Protein AF-A2HS55-F1 (afdb_monomer_lite)

Structure (mmCIF, N/CA/C/O backbone):
data_AF-A2HS55-F1
#
_entry.id   AF-A2HS55-F1
#
loop_
_atom_site.group_PDB
_atom_site.id
_atom_site.type_symbol
_atom_site.label_atom_id
_atom_site.label_alt_id
_atom_site.label_comp_id
_atom_site.label_asym_id
_atom_site.label_entity_id
_atom_site.label_seq_id
_atom_site.pdbx_PDB_ins_code
_atom_site.Cartn_x
_atom_site.Cartn_y
_atom_site.Cartn_z
_atom_site.occupancy
_atom_site.B_iso_or_equiv
_atom_site.auth_seq_id
_atom_site.auth_comp_id
_atom_site.auth_asym_id
_atom_site.auth_atom_id
_atom_site.pdbx_PDB_model_num
ATOM 1 N N . MET A 1 1 ? -32.228 0.070 -1.224 1.00 33.06 1 MET A N 1
ATOM 2 C CA . MET A 1 1 ? -31.358 -1.107 -1.421 1.00 33.06 1 MET A CA 1
ATOM 3 C C . MET A 1 1 ? -29.978 -0.589 -1.795 1.00 33.06 1 MET A C 1
ATOM 5 O O . MET A 1 1 ? -29.769 -0.240 -2.945 1.00 33.06 1 MET A O 1
ATOM 9 N N . SER A 1 2 ? -29.090 -0.405 -0.820 1.00 35.47 2 SER A N 1
ATOM 10 C CA . SER A 1 2 ? -27.703 0.012 -1.054 1.00 35.47 2 SER A CA 1
ATOM 11 C C . SER A 1 2 ? -26.851 -1.240 -1.232 1.00 35.47 2 SER A C 1
ATOM 13 O O . SER A 1 2 ? -26.610 -1.965 -0.268 1.00 35.47 2 SER A O 1
ATOM 15 N N . THR A 1 3 ? -26.450 -1.528 -2.465 1.00 33.75 3 THR A N 1
ATOM 16 C CA . THR A 1 3 ? -25.497 -2.591 -2.784 1.00 33.75 3 THR A CA 1
ATOM 17 C C . THR A 1 3 ? -24.125 -2.193 -2.252 1.00 33.75 3 THR A C 1
ATOM 19 O O . THR A 1 3 ? -23.487 -1.293 -2.790 1.00 33.75 3 THR A O 1
ATOM 22 N N . SER A 1 4 ? -23.673 -2.837 -1.173 1.00 38.59 4 SER A N 1
ATOM 23 C CA . SER A 1 4 ? -22.262 -2.793 -0.802 1.00 38.59 4 SER A CA 1
ATOM 24 C C . SER A 1 4 ? -21.499 -3.637 -1.817 1.00 38.59 4 SER A C 1
ATOM 26 O O . SER A 1 4 ? -21.519 -4.869 -1.758 1.00 38.59 4 SER A O 1
ATOM 28 N N . GLU A 1 5 ? -20.857 -2.988 -2.780 1.00 37.97 5 GLU A N 1
ATOM 29 C CA . GLU A 1 5 ? -19.837 -3.646 -3.583 1.00 37.97 5 GLU A CA 1
ATOM 30 C C . GLU A 1 5 ? -18.666 -3.969 -2.656 1.00 37.97 5 GLU A C 1
ATOM 32 O O . GLU A 1 5 ? -17.858 -3.109 -2.306 1.00 37.97 5 GLU A O 1
ATOM 37 N N . ASN A 1 6 ? -18.587 -5.227 -2.225 1.00 38.06 6 ASN A N 1
ATOM 38 C CA . ASN A 1 6 ? -17.355 -5.779 -1.693 1.00 38.06 6 ASN A CA 1
ATOM 39 C C . ASN A 1 6 ? -16.329 -5.724 -2.826 1.00 38.06 6 ASN A C 1
ATOM 41 O O . ASN A 1 6 ? -16.274 -6.618 -3.668 1.00 38.06 6 ASN A O 1
ATOM 45 N N . THR A 1 7 ? -15.540 -4.650 -2.880 1.00 38.50 7 THR A N 1
ATOM 46 C CA . THR A 1 7 ? -14.389 -4.544 -3.773 1.00 38.50 7 THR A CA 1
ATOM 47 C C . THR A 1 7 ? -13.312 -5.487 -3.249 1.00 38.50 7 THR A C 1
ATOM 49 O O . THR A 1 7 ? -12.336 -5.078 -2.625 1.00 38.50 7 THR A O 1
ATOM 52 N N . THR A 1 8 ? -13.500 -6.787 -3.457 1.00 40.84 8 THR A N 1
ATOM 53 C CA . THR A 1 8 ? -12.397 -7.733 -3.423 1.00 40.84 8 THR A CA 1
ATOM 54 C C . THR A 1 8 ? -11.533 -7.364 -4.621 1.00 40.84 8 THR A C 1
ATOM 56 O O . THR A 1 8 ? -11.799 -7.784 -5.743 1.00 40.84 8 THR A O 1
ATOM 59 N N . THR A 1 9 ? -10.543 -6.494 -4.414 1.00 50.62 9 THR A N 1
ATOM 60 C CA . THR A 1 9 ? -9.443 -6.270 -5.356 1.00 50.62 9 THR A CA 1
ATOM 61 C C . THR A 1 9 ? -8.662 -7.574 -5.460 1.00 50.62 9 THR A C 1
ATOM 63 O O . THR A 1 9 ? -7.613 -7.734 -4.842 1.00 50.62 9 THR A O 1
ATOM 66 N N . ALA A 1 10 ? -9.212 -8.547 -6.187 1.00 58.41 10 ALA A N 1
ATOM 67 C CA . ALA A 1 10 ? -8.445 -9.667 -6.686 1.00 58.41 10 ALA A CA 1
ATOM 68 C C . ALA A 1 10 ? -7.345 -9.049 -7.547 1.00 58.41 10 ALA A C 1
ATOM 70 O O . ALA A 1 10 ? -7.628 -8.392 -8.551 1.00 58.41 10 ALA A O 1
ATOM 71 N N . ILE A 1 11 ? -6.102 -9.159 -7.085 1.00 67.38 11 ILE A N 1
ATOM 72 C CA . ILE A 1 11 ? -4.947 -8.726 -7.861 1.00 67.38 11 ILE A CA 1
ATOM 73 C C . ILE A 1 11 ? -4.964 -9.591 -9.119 1.00 67.38 11 ILE A C 1
ATOM 75 O O . ILE A 1 11 ? -4.937 -10.817 -9.038 1.00 67.38 11 ILE A O 1
ATOM 79 N N . VAL A 1 12 ? -5.128 -8.954 -10.276 1.00 85.69 12 VAL A N 1
ATOM 80 C CA . VAL A 1 12 ? -5.204 -9.664 -11.552 1.00 85.69 12 VAL A CA 1
ATOM 81 C C . VAL A 1 12 ? -3.778 -9.950 -12.002 1.00 85.69 12 VAL A C 1
ATOM 83 O O . VAL A 1 12 ? -3.002 -9.014 -12.208 1.00 85.69 12 VAL A O 1
ATOM 86 N N . HIS A 1 13 ? -3.455 -11.235 -12.131 1.00 91.06 13 HIS A N 1
ATOM 87 C CA . HIS A 1 13 ? -2.188 -11.733 -12.658 1.00 91.06 13 HIS A CA 1
ATOM 88 C C . HIS A 1 13 ? -2.435 -12.380 -14.025 1.00 91.06 13 HIS A C 1
ATOM 90 O O . HIS A 1 13 ? -3.359 -13.178 -14.176 1.00 91.06 13 HIS A O 1
ATOM 96 N N . GLU A 1 14 ? -1.612 -12.047 -15.015 1.00 92.88 14 GLU A N 1
ATOM 97 C CA . GLU A 1 14 ? -1.638 -12.653 -16.348 1.00 92.88 14 GLU A CA 1
ATOM 98 C C . GLU A 1 14 ? -0.221 -13.095 -16.722 1.00 92.88 14 GLU A C 1
ATOM 100 O O . GLU A 1 14 ? 0.689 -12.273 -16.818 1.00 92.88 14 GLU A O 1
ATOM 105 N N . ALA A 1 15 ? -0.016 -14.399 -16.905 1.00 92.88 15 ALA A N 1
ATOM 106 C CA . ALA A 1 15 ? 1.306 -14.952 -17.175 1.00 92.88 15 ALA A CA 1
ATOM 107 C C . ALA A 1 15 ? 1.836 -14.509 -18.550 1.00 92.88 15 ALA A C 1
ATOM 109 O O . ALA A 1 15 ? 1.139 -14.615 -19.556 1.00 92.88 15 ALA A O 1
ATOM 110 N N . ILE A 1 16 ? 3.094 -14.061 -18.590 1.00 92.19 16 ILE A N 1
ATOM 111 C CA . ILE A 1 16 ? 3.848 -13.821 -19.833 1.00 92.19 16 ILE A CA 1
ATOM 112 C C . ILE A 1 16 ? 4.719 -15.047 -20.131 1.00 92.19 16 ILE A C 1
ATOM 114 O O . ILE A 1 16 ? 4.828 -15.490 -21.270 1.00 92.19 16 ILE A O 1
ATOM 118 N N . SER A 1 17 ? 5.348 -15.593 -19.088 1.00 91.56 17 SER A N 1
ATOM 119 C CA . SER A 1 17 ? 6.167 -16.810 -19.097 1.00 91.56 17 SER A CA 1
ATOM 120 C C . SER A 1 17 ? 6.193 -17.422 -17.689 1.00 91.56 17 SER A C 1
ATOM 122 O O . SER A 1 17 ? 5.572 -16.882 -16.776 1.00 91.56 17 SER A O 1
ATOM 124 N N . GLU A 1 18 ? 6.938 -18.510 -17.481 1.00 90.50 18 GLU A N 1
ATOM 125 C CA . GLU A 1 18 ? 7.106 -19.113 -16.147 1.00 90.50 18 GLU A CA 1
ATOM 126 C C . GLU A 1 18 ? 7.764 -18.162 -15.129 1.00 90.50 18 GLU A C 1
ATOM 128 O O . GLU A 1 18 ? 7.514 -18.267 -13.931 1.00 90.50 18 GLU A O 1
ATOM 133 N N . GLU A 1 19 ? 8.581 -17.209 -15.591 1.00 93.38 19 GLU A N 1
ATOM 134 C CA . GLU A 1 19 ? 9.337 -16.299 -14.719 1.00 93.38 19 GLU A CA 1
ATOM 135 C C . GLU A 1 19 ? 8.744 -14.884 -14.633 1.00 93.38 19 GLU A C 1
ATOM 137 O O . GLU A 1 19 ? 9.115 -14.116 -13.740 1.00 93.38 19 GLU A O 1
ATOM 142 N N . TYR A 1 20 ? 7.828 -14.527 -15.541 1.00 94.94 20 TYR A N 1
ATOM 143 C CA . TYR A 1 20 ? 7.321 -13.161 -15.696 1.00 94.94 20 TYR A CA 1
ATOM 144 C C . TYR A 1 20 ? 5.810 -13.118 -15.893 1.00 94.94 20 TYR A C 1
ATOM 146 O O . TYR A 1 20 ? 5.240 -13.905 -16.648 1.00 94.94 20 TYR A O 1
ATOM 154 N N . GLU A 1 21 ? 5.175 -12.122 -15.290 1.00 95.44 21 GLU A N 1
ATOM 155 C CA . GLU A 1 21 ? 3.732 -11.902 -15.365 1.00 95.44 21 GLU A CA 1
ATOM 156 C C . GLU A 1 21 ? 3.395 -10.415 -15.498 1.00 95.44 21 GLU A C 1
ATOM 158 O O . GLU A 1 21 ? 4.146 -9.542 -15.059 1.00 95.44 21 GLU A O 1
ATOM 163 N N . TYR A 1 22 ? 2.235 -10.120 -16.075 1.00 95.44 22 TYR A N 1
ATOM 164 C CA . TYR A 1 22 ? 1.553 -8.856 -15.859 1.00 95.44 22 TYR A CA 1
ATOM 165 C C . TYR A 1 22 ? 0.801 -8.909 -14.532 1.00 95.44 22 TYR A C 1
ATOM 167 O O . TYR A 1 22 ? 0.060 -9.853 -14.272 1.00 95.44 22 TYR A O 1
ATOM 175 N N . ILE A 1 23 ? 0.934 -7.859 -13.731 1.00 94.38 23 ILE A N 1
ATOM 176 C CA . ILE A 1 23 ? 0.220 -7.687 -12.469 1.00 94.38 23 ILE A CA 1
ATOM 177 C C . ILE A 1 23 ? -0.511 -6.345 -12.460 1.00 94.38 23 ILE A C 1
ATOM 179 O O . ILE A 1 23 ? 0.050 -5.300 -12.810 1.00 94.38 23 ILE A O 1
ATOM 183 N N . GLN A 1 24 ? -1.771 -6.360 -12.031 1.00 93.19 24 GLN A N 1
ATOM 184 C CA . GLN A 1 24 ? -2.509 -5.139 -11.727 1.00 93.19 24 GLN A CA 1
ATOM 185 C C . GLN A 1 24 ? -2.072 -4.615 -10.352 1.00 93.19 24 GLN A C 1
ATOM 187 O O . GLN A 1 24 ? -2.617 -5.008 -9.323 1.00 93.19 24 GLN A O 1
ATOM 192 N N . PHE A 1 25 ? -1.073 -3.731 -10.331 1.00 88.94 25 PHE A N 1
ATOM 193 C CA . PHE A 1 25 ? -0.493 -3.199 -9.094 1.00 88.94 25 PHE A CA 1
ATOM 194 C C . PHE A 1 25 ? -1.500 -2.354 -8.300 1.00 88.94 25 PHE A C 1
ATOM 196 O O . PHE A 1 25 ? -1.576 -2.440 -7.078 1.00 88.94 25 PHE A O 1
ATOM 203 N N . ASN A 1 26 ? -2.301 -1.547 -8.997 1.00 86.62 26 ASN A N 1
ATOM 204 C CA . ASN A 1 26 ? -3.476 -0.859 -8.455 1.00 86.62 26 ASN A CA 1
ATOM 205 C C . ASN A 1 26 ? -4.430 -0.488 -9.598 1.00 86.62 26 ASN A C 1
ATOM 207 O O . ASN A 1 26 ? -4.189 -0.870 -10.734 1.00 86.62 26 ASN A O 1
ATOM 211 N N . LYS A 1 27 ? -5.490 0.292 -9.346 1.00 85.56 27 LYS A N 1
ATOM 212 C CA . LYS A 1 27 ? -6.464 0.695 -10.384 1.00 85.56 27 LYS A CA 1
ATOM 213 C C . LYS A 1 27 ? -5.855 1.433 -11.594 1.00 85.56 27 LYS A C 1
ATOM 215 O O . LYS A 1 27 ? -6.508 1.505 -12.625 1.00 85.56 27 LYS A O 1
ATOM 220 N N . GLN A 1 28 ? -4.651 1.993 -11.466 1.00 86.38 28 GLN A N 1
ATOM 221 C CA . GLN A 1 28 ? -4.001 2.824 -12.486 1.00 86.38 28 GLN A CA 1
ATOM 222 C C . GLN A 1 28 ? -2.816 2.123 -13.167 1.00 86.38 28 GLN A C 1
ATOM 224 O O . GLN A 1 28 ? -2.524 2.406 -14.323 1.00 86.38 28 GLN A O 1
ATOM 229 N N . LEU A 1 29 ? -2.125 1.217 -12.468 1.00 91.38 29 LEU A N 1
ATOM 230 C CA . LEU A 1 29 ? -0.879 0.614 -12.939 1.00 91.38 29 LEU A CA 1
ATOM 231 C C . LEU A 1 29 ? -1.041 -0.872 -13.248 1.00 91.38 29 LEU A C 1
ATOM 233 O O . LEU A 1 29 ? -1.311 -1.679 -12.355 1.00 91.38 29 LEU A O 1
ATOM 237 N N . ARG A 1 30 ? -0.778 -1.228 -14.506 1.00 93.56 30 ARG A N 1
ATOM 238 C CA . ARG A 1 30 ? -0.587 -2.606 -14.960 1.00 93.56 30 ARG A CA 1
ATOM 239 C C . ARG A 1 30 ? 0.873 -2.790 -15.359 1.00 93.56 30 ARG A C 1
ATOM 241 O O . ARG A 1 30 ? 1.332 -2.160 -16.306 1.00 93.56 30 ARG A O 1
ATOM 248 N N . LEU A 1 31 ? 1.600 -3.607 -14.604 1.00 96.06 31 LEU A N 1
ATOM 249 C CA . LEU A 1 31 ? 3.063 -3.664 -14.631 1.00 96.06 31 LEU A CA 1
ATOM 250 C C . LEU A 1 31 ? 3.561 -5.064 -14.981 1.00 96.06 31 LEU A C 1
ATOM 252 O O . LEU A 1 31 ? 2.848 -6.039 -14.765 1.00 96.06 31 LEU A O 1
ATOM 256 N N . ILE A 1 32 ? 4.794 -5.161 -15.475 1.00 96.44 32 ILE A N 1
ATOM 257 C CA . ILE A 1 32 ? 5.500 -6.437 -15.637 1.00 96.44 32 ILE A CA 1
ATOM 258 C C . ILE A 1 32 ? 6.261 -6.736 -14.347 1.00 96.44 32 ILE A C 1
ATOM 260 O O . ILE A 1 32 ? 7.019 -5.894 -13.860 1.00 96.44 32 ILE A O 1
ATOM 264 N N . ARG A 1 33 ? 6.073 -7.940 -13.811 1.00 95.81 33 ARG A N 1
ATOM 265 C CA . ARG A 1 33 ? 6.679 -8.430 -12.575 1.00 95.81 33 ARG A CA 1
ATOM 266 C C . ARG A 1 33 ? 7.460 -9.713 -12.832 1.00 95.81 33 ARG A C 1
ATOM 268 O O . ARG A 1 33 ? 7.008 -10.604 -13.542 1.00 95.81 33 ARG A O 1
ATOM 275 N N . SER A 1 34 ? 8.632 -9.793 -12.219 1.00 94.50 34 SER A N 1
ATOM 276 C CA . SER A 1 34 ? 9.444 -11.000 -12.100 1.00 94.50 34 SER A CA 1
ATOM 277 C C . SER A 1 34 ? 8.938 -11.818 -10.911 1.00 94.50 34 SER A C 1
ATOM 279 O O . SER A 1 34 ? 8.983 -11.357 -9.768 1.00 94.50 34 SER A O 1
ATOM 281 N N . VAL A 1 35 ? 8.437 -13.026 -11.172 1.00 92.38 35 VAL A N 1
ATOM 282 C CA . VAL A 1 35 ? 7.777 -13.883 -10.168 1.00 92.38 35 VAL A CA 1
ATOM 283 C C . VAL A 1 35 ? 8.770 -14.353 -9.101 1.00 92.38 35 VAL A C 1
ATOM 285 O O . VAL A 1 35 ? 8.436 -14.426 -7.920 1.00 92.38 35 VAL A O 1
ATOM 288 N N . LYS A 1 36 ? 10.016 -14.629 -9.502 1.00 90.75 36 LYS A N 1
ATOM 289 C CA . LYS A 1 36 ? 11.055 -15.215 -8.643 1.00 90.75 36 LYS A CA 1
ATOM 290 C C . LYS A 1 36 ? 11.493 -14.312 -7.488 1.00 90.75 36 LYS A C 1
ATOM 292 O O . LYS A 1 36 ? 11.859 -14.810 -6.425 1.00 90.75 36 LYS A O 1
ATOM 297 N N . ASP A 1 37 ? 11.526 -13.004 -7.708 1.00 89.62 37 ASP A N 1
ATOM 298 C CA . ASP A 1 37 ? 12.116 -12.039 -6.776 1.00 89.62 37 ASP A CA 1
ATOM 299 C C . ASP A 1 37 ? 11.256 -10.801 -6.507 1.00 89.62 37 ASP A C 1
ATOM 301 O O . ASP A 1 37 ? 11.715 -9.891 -5.822 1.00 89.62 37 ASP A O 1
ATOM 305 N N . ASP A 1 38 ? 10.004 -10.793 -6.974 1.00 91.75 38 ASP A N 1
ATOM 306 C CA . ASP A 1 38 ? 9.020 -9.735 -6.705 1.00 91.75 38 ASP A CA 1
ATOM 307 C C . ASP A 1 38 ? 9.468 -8.339 -7.185 1.00 91.75 38 ASP A C 1
ATOM 309 O O . ASP A 1 38 ? 9.154 -7.313 -6.577 1.00 91.75 38 ASP A O 1
ATOM 313 N N . MET A 1 39 ? 10.216 -8.295 -8.293 1.00 94.06 39 MET A N 1
ATOM 314 C CA . MET A 1 39 ? 10.725 -7.058 -8.891 1.00 94.06 39 MET A CA 1
ATOM 315 C C . MET A 1 39 ? 9.884 -6.628 -10.095 1.00 94.06 39 MET A C 1
ATOM 317 O O . MET A 1 39 ? 9.434 -7.455 -10.885 1.00 94.06 39 MET A O 1
ATOM 321 N N . TYR A 1 40 ? 9.727 -5.321 -10.281 1.00 96.25 40 TYR A N 1
ATOM 322 C CA . TYR A 1 40 ? 8.842 -4.718 -11.275 1.00 96.25 40 TYR A CA 1
ATOM 323 C C . TYR A 1 40 ? 9.660 -4.031 -12.360 1.00 96.25 40 TYR A C 1
ATOM 325 O O . TYR A 1 40 ? 10.611 -3.312 -12.061 1.00 96.25 40 TYR A O 1
ATOM 333 N N . GLN A 1 41 ? 9.306 -4.226 -13.626 1.00 96.75 41 GLN A N 1
ATOM 334 C CA . GLN A 1 41 ? 10.025 -3.608 -14.735 1.00 96.75 41 GLN A CA 1
ATOM 335 C C . GLN A 1 41 ? 9.718 -2.108 -14.785 1.00 96.75 41 GLN A C 1
ATOM 337 O O . GLN A 1 41 ? 8.572 -1.702 -14.993 1.00 96.75 41 GLN A O 1
ATOM 342 N N . MET A 1 42 ? 10.750 -1.275 -14.677 1.00 96.38 42 MET A N 1
ATO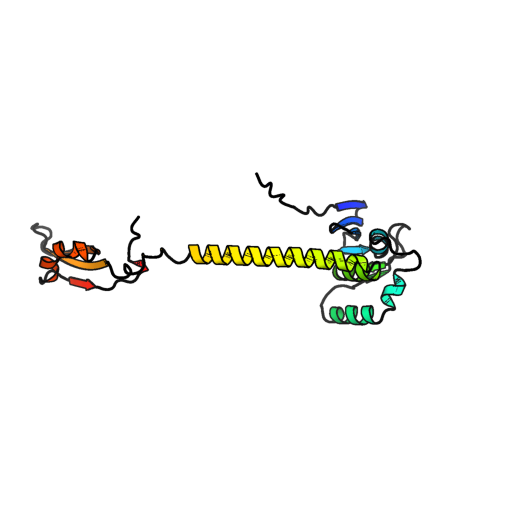M 343 C CA . MET A 1 42 ? 10.614 0.178 -14.646 1.00 96.38 42 MET A CA 1
ATOM 344 C C . MET A 1 42 ? 9.970 0.724 -15.926 1.00 96.38 42 MET A C 1
ATOM 346 O O . MET A 1 42 ? 9.096 1.582 -15.856 1.00 96.38 42 MET A O 1
ATOM 350 N N . GLN A 1 43 ? 10.310 0.162 -17.089 1.00 95.31 43 GLN A N 1
ATOM 351 C CA . GLN A 1 43 ? 9.708 0.563 -18.362 1.00 95.31 43 GLN A CA 1
ATOM 352 C C . GLN A 1 43 ? 8.183 0.376 -18.374 1.00 95.31 43 GLN A C 1
ATOM 354 O O . GLN A 1 43 ? 7.468 1.254 -18.847 1.00 95.31 43 GLN A O 1
ATOM 359 N N . SER A 1 44 ? 7.679 -0.721 -17.796 1.00 96.00 44 SER A N 1
ATOM 360 C CA . SER A 1 44 ? 6.234 -0.962 -17.701 1.00 96.00 44 SER A CA 1
ATOM 361 C C . SER A 1 44 ? 5.521 0.088 -16.838 1.00 96.00 44 SER A C 1
ATOM 363 O O . SER A 1 44 ? 4.394 0.466 -17.149 1.00 96.00 44 SER A O 1
ATOM 365 N N . ILE A 1 45 ? 6.199 0.636 -15.820 1.00 96.50 45 ILE A N 1
ATOM 366 C CA . ILE A 1 45 ? 5.687 1.739 -14.991 1.00 96.50 45 ILE A CA 1
ATOM 367 C C . ILE A 1 45 ? 5.573 3.017 -15.820 1.00 96.50 45 ILE A C 1
ATOM 369 O O . ILE A 1 45 ? 4.532 3.669 -15.808 1.00 96.50 45 ILE A O 1
ATOM 373 N N . LEU A 1 46 ? 6.623 3.365 -16.570 1.00 95.62 46 LEU A N 1
ATOM 374 C CA . LEU A 1 46 ? 6.628 4.557 -17.424 1.00 95.62 46 LEU A CA 1
ATOM 375 C C . LEU A 1 46 ? 5.522 4.474 -18.482 1.00 95.62 46 LEU A C 1
ATOM 377 O O . LEU A 1 46 ? 4.781 5.439 -18.667 1.00 95.62 46 LEU A O 1
ATOM 381 N N . THR A 1 47 ? 5.371 3.310 -19.118 1.00 94.75 47 THR A N 1
ATOM 382 C CA . THR A 1 47 ? 4.312 3.059 -20.100 1.00 94.75 47 THR A CA 1
ATOM 383 C C . THR A 1 47 ? 2.920 3.169 -19.473 1.00 94.75 47 THR A C 1
ATOM 385 O O . THR A 1 47 ? 2.068 3.855 -20.030 1.00 94.75 47 THR A O 1
ATOM 388 N N . ALA A 1 48 ? 2.690 2.572 -18.298 1.00 94.56 48 ALA A N 1
ATOM 389 C CA . ALA A 1 48 ? 1.408 2.673 -17.594 1.00 94.56 48 ALA A CA 1
ATOM 390 C C . ALA A 1 48 ? 1.075 4.114 -17.162 1.00 94.56 48 ALA A C 1
ATOM 392 O O . ALA A 1 48 ? -0.090 4.504 -17.136 1.00 94.56 48 ALA A O 1
ATOM 393 N N . CYS A 1 49 ? 2.092 4.926 -16.866 1.00 94.31 49 CYS A N 1
ATOM 394 C CA . CYS A 1 49 ? 1.937 6.339 -16.524 1.00 94.31 49 CYS A CA 1
ATOM 395 C C . CYS A 1 49 ? 1.812 7.277 -17.736 1.00 94.31 49 CYS A C 1
ATOM 397 O O . CYS A 1 49 ? 1.700 8.488 -17.526 1.00 94.31 49 CYS A O 1
ATOM 399 N N . PHE A 1 50 ? 1.856 6.762 -18.973 1.00 93.19 50 PHE A N 1
ATOM 400 C CA . PHE A 1 50 ? 1.939 7.565 -20.201 1.00 93.19 50 PHE A CA 1
ATOM 401 C C . PHE A 1 50 ? 3.074 8.602 -20.141 1.00 93.19 50 PHE A C 1
ATOM 403 O O . PHE A 1 50 ? 2.899 9.770 -20.499 1.00 93.19 50 PHE A O 1
ATOM 410 N N . ALA A 1 51 ? 4.230 8.190 -19.613 1.00 93.56 51 ALA A N 1
ATOM 411 C CA . ALA A 1 51 ? 5.400 9.051 -19.524 1.00 93.56 51 ALA A CA 1
ATOM 412 C C . ALA A 1 51 ? 5.870 9.470 -20.930 1.00 93.56 51 ALA A C 1
ATOM 414 O O . ALA A 1 51 ? 5.786 8.666 -21.859 1.00 93.56 51 ALA A O 1
ATOM 415 N N . PRO A 1 52 ? 6.377 10.703 -21.104 1.00 92.00 52 PRO A N 1
ATOM 416 C CA . PRO A 1 52 ? 6.934 11.126 -22.383 1.00 92.00 52 PRO A CA 1
ATOM 417 C C . PRO A 1 52 ? 8.188 10.311 -22.717 1.00 92.00 52 PRO A C 1
ATOM 419 O O . PRO A 1 52 ? 8.983 10.014 -21.826 1.00 92.00 52 PRO A O 1
ATOM 422 N N . ASP A 1 53 ? 8.417 10.048 -24.005 1.00 90.00 53 ASP A N 1
ATOM 423 C CA . ASP A 1 53 ? 9.569 9.269 -24.501 1.00 90.00 53 ASP A CA 1
ATOM 424 C C . ASP A 1 53 ? 10.937 9.880 -24.143 1.00 90.00 53 ASP A C 1
ATOM 426 O O . ASP A 1 53 ? 11.975 9.226 -24.246 1.00 90.00 53 ASP A O 1
ATOM 430 N N . THR A 1 54 ? 10.957 11.146 -23.715 1.00 92.06 54 THR A N 1
ATOM 431 C CA . THR A 1 54 ? 12.158 11.826 -23.223 1.00 92.06 54 THR A CA 1
ATOM 432 C C . THR A 1 54 ? 12.619 11.321 -21.861 1.00 92.06 54 THR A C 1
ATOM 434 O O . THR A 1 54 ? 13.798 11.470 -21.558 1.00 92.06 54 THR A O 1
ATOM 437 N N . LYS A 1 55 ? 11.729 10.732 -21.051 1.00 92.69 55 LYS A N 1
ATOM 438 C CA . LYS A 1 55 ? 12.077 10.166 -19.745 1.00 92.69 55 LYS A CA 1
ATOM 439 C C . LYS A 1 55 ? 12.574 8.743 -19.910 1.00 92.69 55 LYS A C 1
ATOM 441 O O . LYS A 1 55 ? 11.811 7.848 -20.272 1.00 92.69 55 LYS A O 1
ATOM 446 N N . LYS A 1 56 ? 13.837 8.519 -19.569 1.00 93.06 56 LYS A N 1
ATOM 447 C CA . LYS A 1 56 ? 14.444 7.192 -19.569 1.00 93.06 56 LYS A CA 1
ATOM 448 C C . LYS A 1 56 ? 14.537 6.647 -18.147 1.00 93.06 56 LYS A C 1
ATOM 450 O O . LYS A 1 56 ? 14.727 7.419 -17.211 1.00 93.06 56 LYS A O 1
ATOM 455 N N . PRO A 1 57 ? 14.450 5.320 -17.956 1.00 93.12 57 PRO A N 1
ATOM 456 C CA . PRO A 1 57 ? 14.629 4.703 -16.643 1.00 93.12 57 PRO A CA 1
ATOM 457 C C . PRO A 1 57 ? 15.909 5.142 -15.911 1.00 93.12 57 PRO A C 1
ATOM 459 O O . PRO A 1 57 ? 15.897 5.273 -14.693 1.00 93.12 57 PRO A O 1
ATOM 462 N N . GLN A 1 58 ? 16.999 5.392 -16.642 1.00 92.88 58 GLN A N 1
ATOM 463 C CA . GLN A 1 58 ? 18.277 5.831 -16.076 1.00 92.88 58 GLN A CA 1
ATOM 464 C C . GLN A 1 58 ? 18.187 7.214 -15.418 1.00 92.88 58 GLN A C 1
ATOM 466 O O . GLN A 1 58 ? 18.719 7.385 -14.326 1.00 92.88 58 GLN A O 1
ATOM 471 N N . ASP A 1 59 ? 17.448 8.151 -16.019 1.00 94.12 59 ASP A N 1
ATOM 472 C CA . ASP A 1 59 ? 17.348 9.543 -15.560 1.00 94.12 59 ASP A CA 1
ATOM 473 C C . ASP A 1 59 ? 16.808 9.644 -14.124 1.00 94.12 59 ASP A C 1
ATOM 475 O O . ASP A 1 59 ? 17.141 10.564 -13.381 1.00 94.12 59 ASP A O 1
ATOM 479 N N . TRP A 1 60 ? 15.972 8.689 -13.700 1.00 94.94 60 TRP A N 1
ATOM 480 C CA . TRP A 1 60 ? 15.458 8.654 -12.331 1.00 94.94 60 TRP A CA 1
ATOM 481 C C . TRP A 1 60 ? 16.567 8.416 -11.304 1.00 94.94 60 TRP A C 1
ATOM 483 O O . TRP A 1 60 ? 16.522 9.001 -10.225 1.00 94.94 60 TRP A O 1
ATOM 493 N N . PHE A 1 61 ? 17.566 7.595 -11.635 1.00 93.44 61 PHE A N 1
ATOM 494 C CA . PHE A 1 61 ? 18.684 7.279 -10.741 1.00 93.44 61 PHE A CA 1
ATOM 495 C C . PHE A 1 61 ? 19.703 8.413 -10.627 1.00 93.44 61 PHE A C 1
ATOM 497 O O . PHE A 1 61 ? 20.526 8.370 -9.723 1.00 93.44 61 PHE A O 1
ATOM 504 N N . GLU A 1 62 ? 19.644 9.415 -11.506 1.00 93.75 62 GLU A N 1
ATOM 505 C CA . GLU A 1 62 ? 20.529 10.587 -11.479 1.00 93.75 62 GLU A CA 1
ATOM 506 C C . GLU A 1 62 ? 19.994 11.712 -10.573 1.00 93.75 62 GLU A C 1
ATOM 508 O O . GLU A 1 62 ? 20.676 12.707 -10.326 1.00 93.75 62 GLU A O 1
ATOM 513 N N . LEU A 1 63 ? 18.762 11.584 -10.067 1.00 93.50 63 LEU A N 1
ATOM 514 C CA . LEU A 1 63 ? 18.147 12.590 -9.207 1.00 93.50 63 LEU A CA 1
ATOM 515 C C . LEU A 1 63 ? 18.662 12.503 -7.767 1.00 93.50 63 LEU A C 1
ATOM 517 O O . LEU A 1 63 ? 18.627 11.445 -7.140 1.00 93.50 63 LEU A O 1
ATOM 521 N N . ASN A 1 64 ? 18.988 13.659 -7.181 1.00 92.81 64 ASN A N 1
ATOM 522 C CA . ASN A 1 64 ? 19.344 13.760 -5.760 1.00 92.81 64 ASN A CA 1
ATOM 523 C C . ASN A 1 64 ? 18.252 13.192 -4.837 1.00 92.81 64 ASN A C 1
ATOM 525 O O . ASN A 1 64 ? 18.563 12.489 -3.881 1.00 92.81 64 ASN A O 1
ATOM 529 N N . SER A 1 65 ? 16.976 13.438 -5.152 1.00 90.69 65 SER A N 1
ATOM 530 C CA . SER A 1 65 ? 15.844 12.903 -4.382 1.00 90.69 65 SER A CA 1
ATOM 531 C C . SER A 1 65 ? 15.749 11.376 -4.441 1.00 90.69 65 SER A C 1
ATOM 533 O O . SER A 1 65 ? 15.280 10.747 -3.497 1.00 90.69 65 SER A O 1
ATOM 535 N N . THR A 1 66 ? 16.206 10.761 -5.533 1.00 92.06 66 THR A N 1
ATOM 536 C CA . THR A 1 66 ? 16.284 9.304 -5.647 1.00 92.06 66 THR A CA 1
ATOM 537 C C . THR A 1 66 ? 17.402 8.747 -4.776 1.00 92.06 66 THR A C 1
ATOM 539 O O . THR A 1 66 ? 17.197 7.735 -4.114 1.00 92.06 66 THR A O 1
ATOM 542 N N . HIS A 1 67 ? 18.562 9.405 -4.724 1.00 90.56 67 HIS A N 1
ATOM 543 C CA . HIS A 1 67 ? 19.650 9.001 -3.831 1.00 90.56 67 HIS A CA 1
ATOM 544 C C . HIS A 1 67 ? 19.259 9.095 -2.353 1.00 90.56 67 HIS A C 1
ATOM 546 O O . HIS A 1 67 ? 19.496 8.147 -1.608 1.00 90.56 67 HIS A O 1
ATOM 552 N N . GLU A 1 68 ? 18.604 10.188 -1.952 1.00 91.12 68 GLU A N 1
ATOM 553 C CA . GLU A 1 68 ? 18.037 10.345 -0.607 1.00 91.12 68 GLU A CA 1
ATOM 554 C C . GLU A 1 68 ? 17.072 9.195 -0.289 1.00 91.12 68 GLU A C 1
ATOM 556 O O . GLU A 1 68 ? 17.265 8.475 0.688 1.00 91.12 68 GLU A O 1
ATOM 561 N N . LEU A 1 69 ? 16.112 8.926 -1.182 1.00 88.88 69 LEU A N 1
ATOM 562 C CA . LEU A 1 69 ? 15.167 7.822 -1.020 1.00 88.88 69 LEU A CA 1
ATOM 563 C C . LEU A 1 69 ? 15.863 6.459 -0.893 1.00 88.88 69 LEU A C 1
ATOM 565 O O . LEU A 1 69 ? 15.449 5.640 -0.081 1.00 88.88 69 LEU A O 1
ATOM 569 N N . LEU A 1 70 ? 16.889 6.189 -1.704 1.00 88.88 70 LEU A N 1
ATOM 570 C CA . LEU A 1 70 ? 17.614 4.918 -1.673 1.00 88.88 70 LEU A CA 1
ATOM 571 C C . LEU A 1 70 ? 18.432 4.745 -0.383 1.00 88.88 70 LEU A C 1
ATOM 573 O O . LEU A 1 70 ? 18.478 3.626 0.127 1.00 88.88 70 LEU A O 1
ATOM 577 N N . SER A 1 71 ? 19.004 5.820 0.172 1.00 88.25 71 SER A N 1
ATOM 578 C CA . SER A 1 71 ? 19.773 5.767 1.429 1.00 88.25 71 SER A CA 1
ATOM 579 C C . SER A 1 71 ? 18.938 5.355 2.650 1.00 88.25 71 SER A C 1
ATOM 581 O O . SER A 1 71 ? 19.435 4.657 3.537 1.00 88.25 71 SER A O 1
ATOM 583 N N . GLU A 1 72 ? 17.641 5.671 2.667 1.00 86.06 72 GLU A N 1
ATOM 584 C CA . GLU A 1 72 ? 16.719 5.203 3.714 1.00 86.06 72 GLU A CA 1
ATOM 585 C C . GLU A 1 72 ? 16.576 3.675 3.712 1.00 86.06 72 GLU A C 1
ATOM 587 O O . GLU A 1 72 ? 16.399 3.042 4.753 1.00 86.06 72 GLU A O 1
ATOM 592 N N . PHE A 1 73 ? 16.706 3.051 2.539 1.00 81.19 73 PHE A N 1
ATOM 593 C CA . PHE A 1 73 ? 16.609 1.604 2.406 1.00 81.19 73 PHE A CA 1
ATOM 594 C C . PHE A 1 73 ? 17.929 0.866 2.654 1.00 81.19 73 PHE A C 1
ATOM 596 O O . PHE A 1 73 ? 17.887 -0.344 2.867 1.00 81.19 73 PHE A O 1
ATOM 603 N N . GLU A 1 74 ? 19.079 1.550 2.662 1.00 74.62 74 GLU A N 1
ATOM 604 C CA . GLU A 1 74 ? 20.384 0.934 2.965 1.00 74.62 74 GLU A CA 1
ATOM 605 C C . GLU A 1 74 ? 20.461 0.402 4.404 1.00 74.62 74 GLU A C 1
ATOM 607 O O . GLU A 1 74 ? 21.177 -0.560 4.676 1.00 74.62 74 GLU A O 1
ATOM 612 N N . HIS A 1 75 ? 19.680 0.987 5.314 1.00 70.56 75 HIS A N 1
ATOM 613 C CA . HIS A 1 75 ? 19.598 0.584 6.719 1.00 70.56 75 HIS A CA 1
ATOM 614 C C . HIS A 1 75 ? 18.649 -0.598 6.959 1.00 70.56 75 HIS A C 1
ATOM 616 O O . HIS A 1 75 ? 18.580 -1.130 8.067 1.00 70.56 75 HIS A O 1
ATOM 622 N N . VAL A 1 76 ? 17.900 -1.009 5.936 1.00 69.38 76 VAL A N 1
ATOM 623 C CA . VAL A 1 76 ? 16.967 -2.131 6.007 1.00 69.38 76 VAL A CA 1
ATOM 624 C C . VAL A 1 76 ? 17.647 -3.344 5.371 1.00 69.38 76 VAL A C 1
ATOM 626 O O . VAL A 1 76 ? 18.251 -3.220 4.311 1.00 69.38 76 VAL A O 1
ATOM 629 N N . GLU A 1 77 ? 17.518 -4.539 5.958 1.00 66.69 77 GLU A N 1
ATOM 630 C CA . GLU A 1 77 ? 18.019 -5.812 5.389 1.00 66.69 77 GLU A CA 1
ATOM 631 C C . GLU A 1 77 ? 17.264 -6.248 4.109 1.00 66.69 77 GLU A C 1
ATOM 633 O O . GLU A 1 77 ? 16.986 -7.425 3.867 1.00 66.69 77 GLU A O 1
ATOM 638 N N . LEU A 1 78 ? 16.857 -5.299 3.272 1.00 62.53 78 LEU A N 1
ATOM 639 C CA . LEU A 1 78 ? 16.182 -5.570 2.022 1.00 62.53 78 LEU A CA 1
ATOM 640 C C . LEU A 1 78 ? 17.208 -5.966 0.959 1.00 62.53 78 LEU A C 1
ATOM 642 O O . LEU A 1 78 ? 18.260 -5.351 0.779 1.00 62.53 78 LEU A O 1
ATOM 646 N N . LYS A 1 79 ? 16.859 -7.012 0.205 1.00 65.06 79 LYS A N 1
ATOM 647 C CA . LYS A 1 79 ? 17.568 -7.399 -1.017 1.00 65.06 79 LYS A CA 1
ATOM 648 C C . LYS A 1 79 ? 17.650 -6.201 -1.973 1.00 65.06 79 LYS A C 1
ATOM 650 O O . LYS A 1 79 ? 16.782 -5.335 -1.979 1.00 65.06 79 LYS A O 1
ATOM 655 N N . LYS A 1 80 ? 18.699 -6.205 -2.800 1.00 80.50 80 LYS A N 1
ATOM 656 C CA . LYS A 1 80 ? 19.014 -5.231 -3.859 1.00 80.50 80 LYS A CA 1
ATOM 657 C C . LYS A 1 80 ? 17.772 -4.499 -4.421 1.00 80.50 80 LYS A C 1
ATOM 659 O O . LYS A 1 80 ? 16.919 -5.126 -5.041 1.00 80.50 80 LYS A O 1
ATOM 664 N N . MET A 1 81 ? 17.720 -3.172 -4.258 1.00 88.31 81 MET A N 1
ATOM 665 C CA . MET A 1 81 ? 16.563 -2.324 -4.615 1.00 88.31 81 MET A CA 1
ATOM 666 C C . MET A 1 81 ? 16.245 -2.259 -6.109 1.00 88.31 81 MET A C 1
ATOM 668 O O . MET A 1 81 ? 15.101 -2.011 -6.493 1.00 88.31 81 MET A O 1
ATOM 672 N N . TYR A 1 82 ? 17.253 -2.451 -6.956 1.00 91.81 82 TYR A N 1
ATOM 673 C CA . TYR A 1 82 ? 17.093 -2.455 -8.401 1.00 91.81 82 TYR A CA 1
ATOM 674 C C . TYR A 1 82 ? 18.120 -3.365 -9.074 1.00 91.81 82 TYR A C 1
ATOM 676 O O . TYR A 1 82 ? 19.189 -3.654 -8.536 1.00 91.81 82 TYR A O 1
ATOM 684 N N . GLN A 1 83 ? 17.814 -3.827 -10.279 1.00 92.62 83 GLN A N 1
ATOM 685 C CA . GLN A 1 83 ? 18.698 -4.657 -11.080 1.00 92.62 83 GLN A CA 1
ATOM 686 C C . GLN A 1 83 ? 18.510 -4.341 -12.556 1.00 92.62 83 GLN A C 1
ATOM 688 O O . GLN A 1 83 ? 17.400 -4.432 -13.073 1.00 92.62 83 GLN A O 1
ATOM 693 N N . ASP A 1 84 ? 19.603 -4.039 -13.248 1.00 94.00 84 ASP A N 1
ATOM 694 C CA . ASP A 1 84 ? 19.579 -3.933 -14.701 1.00 94.00 84 ASP A CA 1
ATOM 695 C C . ASP A 1 84 ? 19.659 -5.326 -15.346 1.00 94.00 84 ASP A C 1
ATOM 697 O O . ASP A 1 84 ? 20.556 -6.118 -15.040 1.00 94.00 84 ASP A O 1
ATOM 701 N N . ARG A 1 85 ? 18.690 -5.648 -16.207 1.00 93.88 85 ARG A N 1
ATOM 702 C CA . ARG A 1 85 ? 18.561 -6.934 -16.902 1.00 93.88 85 ARG A CA 1
ATOM 703 C C . ARG A 1 85 ? 18.525 -6.716 -18.411 1.00 93.88 85 ARG A C 1
ATOM 705 O O . ARG A 1 85 ? 17.488 -6.874 -19.050 1.00 93.88 85 ARG A O 1
ATOM 712 N N . GLN A 1 86 ? 19.668 -6.374 -18.999 1.00 91.69 86 GLN A N 1
ATOM 713 C CA . GLN A 1 86 ? 19.782 -6.184 -20.453 1.00 91.69 86 GLN A CA 1
ATOM 714 C C . GLN A 1 86 ? 19.823 -7.499 -21.251 1.00 91.69 86 GLN A C 1
ATOM 716 O O . GLN A 1 86 ? 19.559 -7.492 -22.449 1.00 91.69 86 GLN A O 1
ATOM 721 N N . ASN A 1 87 ? 20.092 -8.628 -20.587 1.00 92.38 87 ASN A N 1
ATOM 722 C CA . ASN A 1 87 ? 20.261 -9.943 -21.223 1.00 92.38 87 ASN A CA 1
ATOM 723 C C . ASN A 1 87 ? 18.933 -10.630 -21.613 1.00 92.38 87 ASN A C 1
ATOM 725 O O . ASN A 1 87 ? 18.948 -11.737 -22.143 1.00 92.38 87 ASN A O 1
ATOM 729 N N . LEU A 1 88 ? 17.789 -10.014 -21.310 1.00 92.50 88 LEU A N 1
ATOM 730 C CA . LEU A 1 88 ? 16.454 -10.567 -21.552 1.00 92.50 88 LEU A CA 1
ATOM 731 C C . LEU A 1 88 ? 15.927 -10.224 -22.962 1.00 92.50 88 LEU A C 1
ATOM 733 O O . LEU A 1 88 ? 16.459 -9.328 -23.625 1.00 92.50 88 LEU A O 1
ATOM 737 N N . PRO A 1 89 ? 14.841 -10.879 -23.425 1.00 92.31 89 PRO A N 1
ATOM 738 C CA . PRO A 1 89 ? 14.147 -10.498 -24.656 1.00 92.31 89 PRO A CA 1
ATOM 739 C C . PRO A 1 89 ? 13.739 -9.020 -24.666 1.00 92.31 89 PRO A C 1
ATOM 741 O O . PRO A 1 89 ? 13.470 -8.436 -23.619 1.00 92.31 89 PRO A O 1
ATOM 744 N N . SER A 1 90 ? 13.624 -8.407 -25.851 1.00 89.81 90 SER A N 1
ATOM 745 C CA . SER A 1 90 ? 13.471 -6.945 -25.978 1.00 89.81 90 SER A CA 1
ATOM 746 C C . SER A 1 90 ? 12.294 -6.332 -25.206 1.00 89.81 90 SER A C 1
ATOM 748 O O . SER A 1 90 ? 12.384 -5.172 -24.823 1.00 89.81 90 SER A O 1
ATOM 750 N N . HIS A 1 91 ? 11.208 -7.075 -24.986 1.00 90.19 91 HIS A N 1
ATOM 751 C CA . HIS A 1 91 ? 10.042 -6.600 -24.234 1.00 90.19 91 HIS A CA 1
ATOM 752 C C . HIS A 1 91 ? 10.185 -6.788 -22.708 1.00 90.19 91 HIS A C 1
ATOM 754 O O . HIS A 1 91 ? 9.506 -6.108 -21.946 1.00 90.19 91 HIS A O 1
ATOM 760 N N . LEU A 1 92 ? 11.093 -7.663 -22.255 1.00 93.56 92 LEU A N 1
ATOM 761 C CA . LEU A 1 92 ? 11.365 -7.945 -20.838 1.00 93.56 92 LEU A CA 1
ATOM 762 C C . LEU A 1 92 ? 12.661 -7.311 -20.332 1.00 93.56 92 LEU A C 1
ATOM 764 O O . LEU A 1 92 ? 12.840 -7.199 -19.121 1.00 93.56 92 LEU A O 1
ATOM 768 N N . LYS A 1 93 ? 13.579 -6.909 -21.214 1.00 94.50 93 LYS A N 1
ATOM 769 C CA . LYS A 1 93 ? 14.837 -6.281 -20.800 1.00 94.50 93 LYS A CA 1
ATOM 770 C C . LYS A 1 93 ? 14.624 -4.905 -20.178 1.00 94.50 93 LYS A C 1
ATOM 772 O O . LYS A 1 93 ? 13.626 -4.232 -20.435 1.00 94.50 93 LYS A O 1
ATOM 777 N N . GLY A 1 94 ? 15.590 -4.485 -19.372 1.00 94.38 94 GLY A N 1
ATOM 778 C CA . GLY A 1 94 ? 15.614 -3.171 -18.737 1.00 94.38 94 GLY A CA 1
ATOM 779 C C . GLY A 1 94 ? 15.836 -3.243 -17.233 1.00 94.38 94 GLY A C 1
ATOM 780 O O . GLY A 1 94 ? 16.211 -4.281 -16.688 1.00 94.38 94 GLY A O 1
ATOM 781 N N . ILE A 1 95 ? 15.594 -2.116 -16.567 1.00 95.75 95 ILE A N 1
ATOM 782 C CA . ILE A 1 95 ? 15.791 -1.980 -15.125 1.00 95.75 95 ILE A CA 1
ATOM 783 C C . ILE A 1 95 ? 14.562 -2.510 -14.390 1.00 95.75 95 ILE A C 1
ATOM 785 O O . ILE A 1 95 ? 13.434 -2.102 -14.666 1.00 95.75 95 ILE A O 1
ATOM 789 N N . TYR A 1 96 ? 14.796 -3.407 -13.441 1.00 96.06 96 TYR A N 1
ATOM 790 C CA . TYR A 1 96 ? 13.802 -3.930 -12.516 1.00 96.06 96 TYR A CA 1
ATOM 791 C C . TYR A 1 96 ? 14.002 -3.303 -11.147 1.00 96.06 96 TYR A C 1
ATOM 793 O O . TYR A 1 96 ? 15.135 -3.163 -10.699 1.00 96.06 96 TYR A O 1
ATOM 801 N N . VAL A 1 97 ? 12.912 -2.943 -10.481 1.00 95.19 97 VAL A N 1
ATOM 802 C CA . VAL A 1 97 ? 12.910 -2.212 -9.211 1.00 95.19 97 VAL A CA 1
ATOM 803 C C . VAL A 1 97 ? 12.029 -2.911 -8.185 1.00 95.19 97 VAL A C 1
ATOM 805 O O . VAL A 1 97 ? 11.049 -3.571 -8.531 1.00 95.19 97 VAL A O 1
ATOM 808 N N . HIS A 1 98 ? 12.370 -2.764 -6.912 1.00 93.06 98 HIS A N 1
ATOM 809 C CA . HIS A 1 98 ? 11.579 -3.313 -5.820 1.00 93.06 98 HIS A CA 1
ATOM 810 C C . HIS A 1 98 ? 10.204 -2.630 -5.733 1.00 93.06 98 HIS A C 1
ATOM 812 O O . HIS A 1 98 ? 10.065 -1.442 -6.038 1.00 93.06 98 HIS A O 1
ATOM 818 N N . LYS A 1 99 ? 9.181 -3.354 -5.256 1.00 90.50 99 LYS A N 1
ATOM 819 C CA . LYS A 1 99 ? 7.786 -2.869 -5.197 1.00 90.50 99 LYS A CA 1
ATOM 820 C C . LYS A 1 99 ? 7.605 -1.522 -4.491 1.00 90.50 99 LYS A C 1
ATOM 822 O O . LYS A 1 99 ? 6.745 -0.739 -4.881 1.00 90.50 99 LYS A O 1
ATOM 827 N N . PHE A 1 100 ? 8.419 -1.233 -3.474 1.00 89.62 100 PHE A N 1
ATOM 828 C CA . PHE A 1 100 ? 8.340 0.030 -2.729 1.00 89.62 100 PHE A CA 1
ATOM 829 C C . PHE A 1 100 ? 8.746 1.245 -3.568 1.00 89.62 100 PHE A C 1
ATOM 831 O O . PHE A 1 100 ? 8.256 2.345 -3.326 1.00 89.62 100 PHE A O 1
ATOM 838 N N . LEU A 1 101 ? 9.568 1.046 -4.598 1.00 92.50 101 LEU A N 1
ATOM 839 C CA . LEU A 1 101 ? 9.970 2.114 -5.507 1.00 92.50 101 LEU A CA 1
ATOM 840 C C . LEU A 1 101 ? 8.942 2.356 -6.617 1.00 92.50 101 LEU A C 1
ATOM 842 O O . LEU A 1 101 ? 8.953 3.427 -7.218 1.00 92.50 101 LEU A O 1
ATOM 846 N N . ALA A 1 102 ? 8.022 1.416 -6.869 1.00 93.88 102 ALA A N 1
ATOM 847 C CA . ALA A 1 102 ? 7.089 1.501 -7.992 1.00 93.88 102 ALA A CA 1
ATOM 848 C C . ALA A 1 102 ? 6.222 2.770 -7.944 1.00 93.88 102 ALA A C 1
ATOM 850 O O . ALA A 1 102 ? 6.115 3.484 -8.940 1.00 93.88 102 ALA A O 1
ATOM 851 N N . SER A 1 103 ? 5.666 3.103 -6.774 1.00 92.94 103 SER A N 1
ATOM 852 C CA . SER A 1 103 ? 4.872 4.326 -6.597 1.00 92.94 103 SER A CA 1
ATOM 853 C C . SER A 1 103 ? 5.713 5.598 -6.728 1.00 92.94 103 SER A C 1
ATOM 855 O O . SER A 1 103 ? 5.249 6.563 -7.329 1.00 92.94 103 SER A O 1
ATOM 857 N N . SER A 1 104 ? 6.948 5.600 -6.214 1.00 93.44 104 SER A N 1
ATOM 858 C CA . SER A 1 104 ? 7.871 6.740 -6.335 1.00 93.44 104 SER A CA 1
ATOM 859 C C . SER A 1 104 ? 8.221 7.024 -7.796 1.00 93.44 104 SER A C 1
ATOM 861 O O . SER A 1 104 ? 8.066 8.145 -8.284 1.00 93.44 104 SER A O 1
ATOM 863 N N . ILE A 1 105 ? 8.578 5.974 -8.534 1.00 95.31 105 ILE A N 1
ATOM 864 C CA . ILE A 1 105 ? 8.883 6.054 -9.962 1.00 95.31 105 ILE A CA 1
ATOM 865 C C . ILE A 1 105 ? 7.649 6.476 -10.756 1.00 95.31 105 ILE A C 1
ATOM 867 O O . ILE A 1 105 ? 7.767 7.293 -11.663 1.00 95.31 105 ILE A O 1
ATOM 871 N N . ALA A 1 106 ? 6.461 5.978 -10.412 1.00 95.38 106 ALA A N 1
ATOM 872 C CA . ALA A 1 106 ? 5.222 6.379 -11.068 1.00 95.38 106 ALA A CA 1
ATOM 873 C C . ALA A 1 106 ? 4.908 7.875 -10.865 1.00 95.38 106 ALA A C 1
ATOM 875 O O . ALA A 1 106 ? 4.511 8.539 -11.824 1.00 95.38 106 ALA A O 1
ATOM 876 N N . MET A 1 107 ? 5.146 8.424 -9.664 1.00 94.44 107 MET A N 1
ATOM 877 C CA . MET A 1 107 ? 5.013 9.864 -9.385 1.00 94.44 107 MET A CA 1
ATOM 878 C C . MET A 1 107 ? 6.038 10.699 -10.155 1.00 94.44 107 MET A C 1
ATOM 880 O O . MET A 1 107 ? 5.693 11.743 -10.709 1.00 94.44 107 MET A O 1
ATOM 884 N N . TRP A 1 108 ? 7.288 10.234 -10.228 1.00 95.00 108 TRP A N 1
ATOM 885 C CA . TRP A 1 108 ? 8.306 10.881 -11.050 1.00 95.00 108 TRP A CA 1
ATOM 886 C C . TRP A 1 108 ? 7.940 10.839 -12.536 1.00 95.00 108 TRP A C 1
ATOM 888 O O . TRP A 1 108 ? 8.048 11.853 -13.228 1.00 95.00 108 TRP A O 1
ATOM 898 N N . ALA A 1 109 ? 7.481 9.690 -13.035 1.00 94.56 109 ALA A N 1
ATOM 899 C CA . ALA A 1 109 ? 7.088 9.488 -14.424 1.00 94.56 109 ALA A CA 1
ATOM 900 C C . ALA A 1 109 ? 5.932 10.425 -14.802 1.00 94.56 109 ALA A C 1
ATOM 902 O O . ALA A 1 109 ? 6.027 11.146 -15.801 1.00 94.56 109 ALA A O 1
ATOM 903 N N . SER A 1 110 ? 4.903 10.500 -13.953 1.00 93.31 110 SER A N 1
ATOM 904 C CA . SER A 1 110 ? 3.750 11.380 -14.117 1.00 93.31 110 SER A CA 1
ATOM 905 C C . SER A 1 110 ? 3.334 11.999 -12.777 1.00 93.31 110 SER A C 1
ATOM 907 O O . SER A 1 110 ? 2.774 11.301 -11.931 1.00 93.31 110 SER A O 1
ATOM 909 N N . PRO A 1 111 ? 3.485 13.326 -12.590 1.00 90.44 111 PRO A N 1
ATOM 910 C CA . PRO A 1 111 ? 3.033 14.006 -11.372 1.00 90.44 111 PRO A CA 1
ATOM 911 C C . PRO A 1 111 ? 1.535 13.829 -11.095 1.00 90.44 111 PRO A C 1
ATOM 913 O O . PRO A 1 111 ? 1.100 13.872 -9.947 1.00 90.44 111 PRO A O 1
ATOM 916 N N . ARG A 1 112 ? 0.730 13.569 -12.137 1.00 91.56 112 ARG A N 1
ATOM 917 C CA . ARG A 1 112 ? -0.705 13.271 -12.003 1.00 91.56 112 ARG A CA 1
ATOM 918 C C . ARG A 1 112 ? -0.949 12.019 -11.166 1.00 91.56 112 ARG A C 1
ATOM 920 O O . ARG A 1 112 ? -1.962 11.941 -10.479 1.00 91.56 112 ARG A O 1
ATOM 927 N N . TYR A 1 113 ? -0.016 11.068 -11.191 1.00 92.19 113 TYR A N 1
ATOM 928 C CA . TYR A 1 113 ? -0.117 9.846 -10.409 1.00 92.19 113 TYR A CA 1
ATOM 929 C C . TYR A 1 113 ? -0.126 10.107 -8.896 1.00 92.19 113 TYR A C 1
ATOM 931 O O . TYR A 1 113 ? -0.805 9.393 -8.159 1.00 92.19 113 TYR A O 1
ATOM 939 N N . ALA A 1 114 ? 0.526 11.182 -8.435 1.00 91.06 114 ALA A N 1
ATOM 940 C CA . ALA A 1 114 ? 0.495 11.579 -7.029 1.00 91.06 114 ALA A CA 1
ATOM 941 C C . ALA A 1 114 ? -0.939 11.841 -6.532 1.00 91.06 114 ALA A C 1
ATOM 943 O O . ALA A 1 114 ? -1.274 11.467 -5.413 1.00 91.06 114 ALA A O 1
ATOM 944 N N . ILE A 1 115 ? -1.816 12.392 -7.380 1.00 91.50 115 ILE A N 1
ATOM 945 C CA . ILE A 1 115 ? -3.227 12.630 -7.035 1.00 91.50 115 ILE A CA 1
ATOM 946 C C . ILE A 1 115 ? -3.943 11.304 -6.759 1.00 91.50 115 ILE A C 1
ATOM 948 O O . ILE A 1 115 ? -4.658 11.192 -5.766 1.00 91.50 115 ILE A O 1
ATOM 952 N N . TYR A 1 116 ? -3.718 10.275 -7.582 1.00 90.31 116 TYR A N 1
ATOM 953 C CA . TYR A 1 116 ? -4.334 8.962 -7.368 1.00 90.31 116 TYR A CA 1
ATOM 954 C C . TYR A 1 116 ? -3.859 8.307 -6.070 1.00 90.31 116 TYR A C 1
ATOM 956 O O . TYR A 1 116 ? -4.664 7.701 -5.368 1.00 90.31 116 TYR A O 1
ATOM 964 N N . ILE A 1 117 ? -2.577 8.455 -5.723 1.00 90.31 117 ILE A N 1
ATOM 965 C CA . ILE A 1 117 ? -2.051 7.975 -4.439 1.00 90.31 117 ILE A CA 1
ATOM 966 C C . ILE A 1 117 ? -2.700 8.717 -3.269 1.00 90.31 117 ILE A C 1
ATOM 968 O O . ILE A 1 117 ? -3.132 8.072 -2.318 1.00 90.31 117 ILE A O 1
ATOM 972 N N . LEU A 1 118 ? -2.827 10.044 -3.344 1.00 92.06 118 LEU A N 1
ATOM 973 C CA . LEU A 1 118 ? -3.479 10.834 -2.296 1.00 92.06 118 LEU A CA 1
ATOM 974 C C . LEU A 1 118 ? -4.947 10.432 -2.103 1.00 92.06 118 LEU A C 1
ATOM 976 O O . LEU A 1 118 ? -5.384 10.278 -0.967 1.00 92.06 118 LEU A O 1
ATOM 980 N N . MET A 1 119 ? -5.686 10.187 -3.190 1.00 91.25 119 MET A N 1
ATOM 981 C CA . MET A 1 119 ? -7.063 9.681 -3.116 1.00 91.25 119 MET A CA 1
ATOM 982 C C . MET A 1 119 ? -7.133 8.289 -2.473 1.00 91.25 119 MET A C 1
ATOM 984 O O . MET A 1 119 ? -7.988 8.047 -1.628 1.00 91.25 119 MET A O 1
ATOM 988 N N . LEU A 1 120 ? -6.215 7.381 -2.824 1.00 90.62 120 LEU A N 1
ATOM 989 C CA . LEU A 1 120 ? -6.146 6.050 -2.208 1.00 90.62 120 LEU A CA 1
ATOM 990 C C . LEU A 1 120 ? -5.845 6.126 -0.705 1.00 90.62 120 LEU A C 1
ATOM 992 O O . LEU A 1 120 ? -6.421 5.371 0.076 1.00 90.62 120 LEU A O 1
ATOM 996 N N . LEU A 1 121 ? -4.958 7.035 -0.294 1.00 92.44 121 LEU A N 1
ATOM 997 C CA . LEU A 1 121 ? -4.657 7.268 1.118 1.00 92.44 121 LEU A CA 1
ATOM 998 C C . LEU A 1 121 ? -5.863 7.851 1.863 1.00 92.44 121 LEU A C 1
ATOM 1000 O O . LEU A 1 121 ? -6.157 7.399 2.966 1.00 92.44 121 LEU A O 1
ATOM 1004 N N . ASP A 1 122 ? -6.592 8.794 1.263 1.00 94.12 122 ASP A N 1
ATOM 1005 C CA . ASP A 1 122 ? -7.809 9.360 1.857 1.00 94.12 122 ASP A CA 1
ATOM 1006 C C . ASP A 1 122 ? -8.909 8.299 2.054 1.00 94.12 122 ASP A C 1
ATOM 1008 O O . ASP A 1 122 ? -9.506 8.203 3.133 1.00 94.12 122 ASP A O 1
ATOM 1012 N N . GLU A 1 123 ? -9.114 7.425 1.062 1.00 92.44 123 GLU A N 1
ATOM 1013 C CA . GLU A 1 123 ? -10.027 6.280 1.170 1.00 92.44 123 GLU A CA 1
ATOM 1014 C C . GLU A 1 123 ? -9.617 5.327 2.309 1.00 92.44 123 GLU A C 1
ATOM 1016 O O . GLU A 1 123 ? -10.468 4.894 3.093 1.00 92.44 123 GLU A O 1
ATOM 1021 N N . LEU A 1 124 ? -8.322 5.008 2.435 1.00 92.50 124 LEU A N 1
ATOM 1022 C CA . LEU A 1 124 ? -7.798 4.147 3.503 1.00 92.50 124 LEU A CA 1
ATOM 1023 C C . LEU A 1 124 ? -7.977 4.776 4.889 1.00 92.50 124 LEU A C 1
ATOM 1025 O O . LEU A 1 124 ? -8.478 4.114 5.798 1.00 92.50 124 LEU A O 1
ATOM 1029 N N . CYS A 1 125 ? -7.630 6.053 5.043 1.00 92.75 125 CYS A N 1
ATOM 1030 C CA . CYS A 1 125 ? -7.813 6.800 6.287 1.00 92.75 125 CYS A CA 1
ATOM 1031 C C . CYS A 1 125 ? -9.292 6.880 6.688 1.00 92.75 125 CYS A C 1
ATOM 1033 O O . CYS A 1 125 ? -9.640 6.786 7.866 1.00 92.75 125 CYS A O 1
ATOM 1035 N N . THR A 1 126 ? -10.190 7.043 5.717 1.00 94.06 126 THR A N 1
ATOM 1036 C CA . THR A 1 126 ? -11.634 7.074 5.970 1.00 94.06 126 THR A CA 1
ATOM 1037 C C . THR A 1 126 ? -12.143 5.721 6.459 1.00 94.06 126 THR A C 1
ATOM 1039 O O . THR A 1 126 ? -12.797 5.674 7.500 1.00 94.06 126 THR A O 1
ATOM 1042 N N . LYS A 1 127 ? -11.746 4.617 5.815 1.00 93.56 127 LYS A N 1
ATOM 1043 C CA . LYS A 1 127 ? -12.080 3.261 6.284 1.00 93.56 127 LYS A CA 1
ATOM 1044 C C . LYS A 1 127 ? -11.534 2.973 7.684 1.00 93.56 127 LYS A C 1
ATOM 1046 O O . LYS A 1 127 ? -12.272 2.480 8.529 1.00 93.56 127 LYS A O 1
ATOM 1051 N N . GLN A 1 128 ? -10.285 3.350 7.963 1.00 90.25 128 GLN A N 1
ATOM 1052 C CA . GLN A 1 128 ? -9.694 3.196 9.298 1.00 90.25 128 GLN A CA 1
ATOM 1053 C C . GLN A 1 128 ? -10.504 3.932 10.375 1.00 90.25 128 GLN A C 1
ATOM 1055 O O . GLN A 1 128 ? -10.760 3.372 11.439 1.00 90.25 128 GLN A O 1
ATOM 1060 N N . ARG A 1 129 ? -10.962 5.163 10.104 1.00 89.94 129 ARG A N 1
ATOM 1061 C CA . ARG A 1 129 ? -11.834 5.906 11.033 1.00 89.94 129 ARG A CA 1
ATOM 1062 C C . ARG A 1 129 ? -13.173 5.210 11.257 1.00 89.94 129 ARG A C 1
ATOM 1064 O O . ARG A 1 129 ? -13.634 5.137 12.394 1.00 89.94 129 ARG A O 1
ATOM 1071 N N . GLU A 1 130 ? -13.794 4.700 10.199 1.00 91.56 130 GLU A N 1
ATOM 1072 C CA . GLU A 1 130 ? -15.053 3.960 10.310 1.00 91.56 130 GLU A CA 1
ATOM 1073 C C . GLU A 1 130 ? -14.904 2.678 11.134 1.00 91.56 130 GLU A C 1
ATOM 1075 O O . GLU A 1 130 ? -15.778 2.368 11.947 1.00 91.56 130 GLU A O 1
ATOM 1080 N N . ASP A 1 131 ? -13.809 1.942 10.952 1.00 89.00 131 ASP A N 1
ATOM 1081 C CA . ASP A 1 131 ? -13.559 0.699 11.678 1.00 89.00 131 ASP A CA 1
ATOM 1082 C C . ASP A 1 131 ? -13.255 0.958 13.157 1.00 89.00 131 ASP A C 1
ATOM 1084 O O . ASP A 1 131 ? -13.859 0.303 14.008 1.00 89.00 131 ASP A O 1
ATOM 1088 N N . MET A 1 132 ? -12.478 2.000 13.483 1.00 84.69 132 MET A N 1
ATOM 1089 C CA . MET A 1 132 ? -12.307 2.456 14.871 1.00 84.69 132 MET A CA 1
ATOM 1090 C C . MET A 1 132 ? -13.656 2.810 15.522 1.00 84.69 132 MET A C 1
ATOM 1092 O O . MET A 1 132 ? -13.950 2.373 16.633 1.00 84.69 132 MET A O 1
ATOM 1096 N N . MET A 1 133 ? -14.545 3.516 14.811 1.00 82.88 133 MET A N 1
ATOM 1097 C CA . MET A 1 133 ? -15.886 3.827 15.329 1.00 82.88 133 MET A CA 1
ATOM 1098 C C . MET A 1 133 ? -16.761 2.581 15.543 1.00 82.88 133 MET A C 1
ATOM 1100 O O . MET A 1 133 ? -17.621 2.572 16.430 1.00 82.88 133 MET A O 1
ATOM 1104 N N . LYS A 1 134 ? -16.609 1.533 14.722 1.00 83.81 134 LYS A N 1
ATOM 1105 C CA . LYS A 1 134 ? -17.322 0.258 14.914 1.00 83.81 134 LYS A CA 1
ATOM 1106 C C . LYS A 1 134 ? -16.773 -0.501 16.119 1.00 83.81 134 LYS A C 1
ATO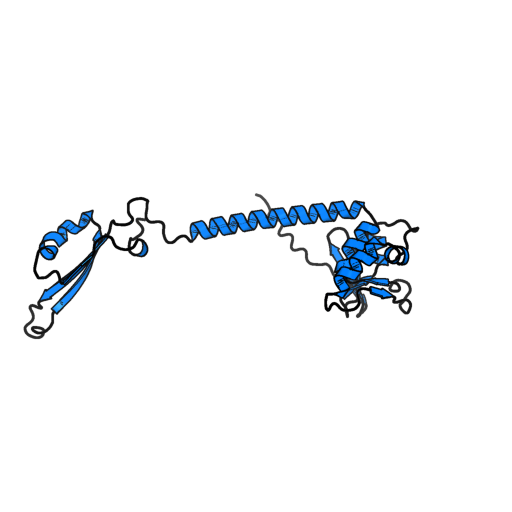M 1108 O O . LYS A 1 134 ? -17.569 -1.056 16.877 1.00 83.81 134 LYS A O 1
ATOM 1113 N N . GLU A 1 135 ? -15.456 -0.521 16.303 1.00 73.88 135 GLU A N 1
ATOM 1114 C CA . GLU A 1 135 ? -14.811 -1.131 17.467 1.00 73.88 135 GLU A CA 1
ATOM 1115 C C . GLU A 1 135 ? -15.242 -0.445 18.761 1.00 73.88 135 GLU A C 1
ATOM 1117 O O . GLU A 1 135 ? -15.720 -1.134 19.660 1.00 73.88 135 GLU A O 1
ATOM 1122 N N . ASP A 1 136 ? -15.238 0.888 18.817 1.00 68.69 136 ASP A N 1
ATOM 1123 C CA . ASP A 1 136 ? -15.724 1.646 19.976 1.00 68.69 136 ASP A CA 1
ATOM 1124 C C . ASP A 1 136 ? -17.187 1.324 20.308 1.00 68.69 136 ASP A C 1
ATOM 1126 O O . ASP A 1 136 ? -17.540 1.069 21.462 1.00 68.69 136 ASP A O 1
ATOM 1130 N N . LYS A 1 137 ? -18.059 1.257 19.293 1.00 69.06 137 LYS A N 1
ATOM 1131 C CA . LYS A 1 137 ? -19.465 0.856 19.478 1.00 69.06 137 LYS A CA 1
ATOM 1132 C C . LYS A 1 137 ? -19.595 -0.589 19.964 1.00 69.06 137 LYS A C 1
ATOM 1134 O O . LYS A 1 137 ? -20.485 -0.889 20.762 1.00 69.06 137 LYS A O 1
ATOM 1139 N N . ASN A 1 138 ? -18.738 -1.495 19.501 1.00 63.53 138 ASN A N 1
ATOM 1140 C CA . ASN A 1 138 ? -18.721 -2.885 19.954 1.00 63.53 138 ASN A CA 1
ATOM 1141 C C . ASN A 1 138 ? -18.172 -3.020 21.381 1.00 63.53 138 ASN A C 1
ATOM 1143 O O . ASN A 1 138 ? -18.700 -3.822 22.149 1.00 63.53 138 ASN A O 1
ATOM 1147 N N . ILE A 1 139 ? -17.179 -2.216 21.766 1.00 59.22 139 ILE A N 1
ATOM 1148 C CA . ILE A 1 139 ? -16.649 -2.136 23.133 1.00 59.22 139 ILE A CA 1
ATOM 1149 C C . ILE A 1 139 ? -17.723 -1.589 24.078 1.00 59.22 139 ILE A C 1
ATOM 1151 O O . ILE A 1 139 ? -17.973 -2.195 25.118 1.00 59.22 139 ILE A O 1
ATOM 1155 N N . GLN A 1 140 ? -18.444 -0.531 23.688 1.00 57.91 140 GLN A N 1
ATOM 1156 C CA . GLN A 1 140 ? -19.582 -0.006 24.456 1.00 57.91 140 GLN A CA 1
ATOM 1157 C C . GLN A 1 140 ? -20.683 -1.057 24.665 1.00 57.91 140 GLN A C 1
ATOM 1159 O O . GLN A 1 140 ? -21.220 -1.171 25.764 1.00 57.91 140 GLN A O 1
ATOM 1164 N N . LYS A 1 141 ? -20.983 -1.882 23.652 1.00 57.25 141 LYS A N 1
ATOM 1165 C CA . LYS A 1 141 ? -21.934 -3.007 23.775 1.00 57.25 141 LYS A CA 1
ATOM 1166 C C . LYS A 1 141 ? -21.424 -4.158 24.652 1.00 57.25 141 LYS A C 1
ATOM 1168 O O . LYS A 1 141 ? -22.234 -4.940 25.140 1.00 57.25 141 LYS A O 1
ATOM 1173 N N . ARG A 1 142 ? -20.105 -4.290 24.827 1.00 51.09 142 ARG A N 1
ATOM 1174 C CA . ARG A 1 142 ? -19.451 -5.327 25.648 1.00 51.09 142 ARG A CA 1
ATOM 1175 C C . ARG A 1 142 ? -19.181 -4.893 27.088 1.00 51.09 142 ARG A C 1
ATOM 1177 O O . ARG A 1 142 ? -18.710 -5.718 27.871 1.00 51.09 142 ARG A O 1
ATOM 1184 N N . ILE A 1 143 ? -19.499 -3.650 27.464 1.00 50.59 143 ILE A N 1
ATOM 1185 C CA . ILE A 1 143 ? -19.562 -3.266 28.878 1.00 50.59 143 ILE A CA 1
ATOM 1186 C C . ILE A 1 143 ? -20.538 -4.246 29.559 1.00 50.59 143 ILE A C 1
ATOM 1188 O O . ILE A 1 143 ? -21.641 -4.448 29.043 1.00 50.59 143 ILE A O 1
ATOM 1192 N N . PRO A 1 144 ? -20.150 -4.917 30.661 1.00 51.22 144 PRO A N 1
ATOM 1193 C CA . PRO A 1 144 ? -20.952 -5.988 31.239 1.00 51.22 144 PRO A CA 1
ATOM 1194 C C . PRO A 1 144 ? -22.339 -5.453 31.580 1.00 51.22 144 PRO A C 1
ATOM 1196 O O . PRO A 1 144 ? -22.416 -4.460 32.300 1.00 51.22 144 PRO A O 1
ATOM 1199 N N . ARG A 1 145 ? -23.387 -6.099 31.036 1.00 56.25 145 ARG A N 1
ATOM 1200 C CA . ARG A 1 145 ? -24.821 -5.957 31.371 1.00 56.25 145 ARG A CA 1
ATOM 1201 C C . ARG A 1 145 ? -25.091 -4.721 32.228 1.00 56.25 145 ARG A C 1
ATOM 1203 O O . ARG A 1 145 ? -25.033 -4.806 33.454 1.00 56.25 145 ARG A O 1
ATOM 1210 N N . SER A 1 146 ? -25.283 -3.572 31.578 1.00 59.22 146 SER A N 1
ATOM 1211 C CA . SER A 1 146 ? -25.500 -2.304 32.270 1.00 59.22 146 SER A CA 1
ATOM 1212 C C . SER A 1 146 ? -26.748 -2.409 33.136 1.00 59.22 146 SER A C 1
ATOM 1214 O O . SER A 1 146 ? -27.868 -2.243 32.661 1.00 59.22 146 SER A O 1
ATOM 1216 N N . VAL A 1 147 ? -26.539 -2.697 34.419 1.00 60.00 147 VAL A N 1
ATOM 1217 C CA . VAL A 1 147 ? -27.570 -2.581 35.441 1.00 60.00 147 VAL A CA 1
ATOM 1218 C C . VAL A 1 147 ? -28.147 -1.169 35.316 1.00 60.00 147 VAL A C 1
ATOM 1220 O O . VAL A 1 147 ? -27.364 -0.212 35.301 1.00 60.00 147 VAL A O 1
ATOM 1223 N N . PRO A 1 148 ? -29.477 -1.004 35.181 1.00 67.00 148 PRO A N 1
ATOM 1224 C CA . PRO A 1 148 ? -30.077 0.313 35.030 1.00 67.00 148 PRO A CA 1
ATOM 1225 C C . PRO A 1 148 ? -29.583 1.269 36.121 1.00 67.00 148 PRO A C 1
ATOM 1227 O O . PRO A 1 148 ? -29.476 0.880 37.287 1.00 67.00 148 PRO A O 1
ATOM 1230 N N . LYS A 1 149 ? -29.271 2.513 35.741 1.00 65.44 149 LYS A N 1
ATOM 1231 C CA . LYS A 1 149 ? -28.686 3.525 36.635 1.00 65.44 149 LYS A CA 1
ATOM 1232 C C . LYS A 1 149 ? -29.500 3.626 37.933 1.00 65.44 149 LYS A C 1
ATOM 1234 O O . LYS A 1 149 ? -30.705 3.867 37.887 1.00 65.44 149 LYS A O 1
ATOM 1239 N N . GLY A 1 150 ? -28.851 3.415 39.082 1.00 71.88 150 GLY A N 1
ATOM 1240 C CA . GLY A 1 150 ? -29.505 3.411 40.401 1.00 71.88 150 GLY A CA 1
ATOM 1241 C C . GLY A 1 150 ? -30.036 2.053 40.885 1.00 71.88 150 GLY A C 1
ATOM 1242 O O . GLY A 1 150 ? -30.556 1.975 41.996 1.00 71.88 150 GLY A O 1
ATOM 1243 N N . LYS A 1 151 ? -29.884 0.970 40.105 1.00 73.25 151 LYS A N 1
ATOM 1244 C CA . LYS A 1 151 ? -30.225 -0.409 40.519 1.00 73.25 151 LYS A CA 1
ATOM 1245 C C . LYS A 1 151 ? -29.023 -1.258 40.932 1.00 73.25 151 LYS A C 1
ATOM 1247 O O . LYS A 1 151 ? -29.187 -2.416 41.302 1.00 73.25 151 LYS A O 1
ATOM 1252 N N . GLU A 1 152 ? -27.828 -0.675 40.928 1.00 73.25 152 GLU A N 1
ATOM 1253 C CA . GLU A 1 152 ? -26.543 -1.341 41.190 1.00 73.25 152 GLU A CA 1
ATOM 1254 C C . GLU A 1 152 ? -26.513 -2.141 42.502 1.00 73.25 152 GLU A C 1
ATOM 1256 O O . GLU A 1 152 ? -25.887 -3.195 42.555 1.00 73.25 152 GLU A O 1
ATOM 1261 N N . LYS A 1 153 ? -27.222 -1.671 43.538 1.00 76.31 153 LYS A N 1
ATOM 1262 C CA . LYS A 1 153 ? -27.220 -2.227 44.906 1.00 76.31 153 LYS A CA 1
ATOM 1263 C C . LYS A 1 153 ? -28.580 -2.803 45.325 1.00 76.31 153 LYS A C 1
ATOM 1265 O O . LYS A 1 153 ? -28.898 -2.866 46.513 1.00 76.31 153 LYS A O 1
ATOM 1270 N N . ASN A 1 154 ? -29.410 -3.204 44.360 1.00 81.62 154 ASN A N 1
ATOM 1271 C CA . ASN A 1 154 ? -30.789 -3.631 44.623 1.00 81.62 154 ASN A CA 1
ATOM 1272 C C . ASN A 1 154 ? -30.937 -5.042 45.194 1.00 81.62 154 ASN A C 1
ATOM 1274 O O . ASN A 1 154 ? -32.063 -5.435 45.486 1.00 81.62 154 ASN A O 1
ATOM 1278 N N . TYR A 1 155 ? -29.854 -5.803 45.348 1.00 83.00 155 TYR A N 1
ATOM 1279 C CA . TYR A 1 155 ? -29.906 -7.179 45.831 1.00 83.00 155 TYR A CA 1
ATOM 1280 C C . TYR A 1 155 ? -29.068 -7.380 47.091 1.00 83.00 155 TYR A C 1
ATOM 1282 O O . TYR A 1 155 ? -27.989 -6.807 47.253 1.00 83.00 155 TYR A O 1
ATOM 1290 N N . LYS A 1 156 ? -29.584 -8.249 47.957 1.00 86.50 156 LYS A N 1
ATOM 1291 C CA . LYS A 1 156 ? -28.992 -8.700 49.214 1.00 86.50 156 LYS A CA 1
ATOM 1292 C C . LYS A 1 156 ? -28.757 -10.197 49.148 1.00 86.50 156 LYS A C 1
ATOM 1294 O O . LYS A 1 156 ? -29.520 -10.920 48.500 1.00 86.50 156 LYS A O 1
ATOM 1299 N N . TYR A 1 157 ? -27.708 -10.644 49.819 1.00 87.81 157 TYR A N 1
ATOM 1300 C CA . TYR A 1 157 ? -27.349 -12.050 49.916 1.00 87.81 157 TYR A CA 1
ATOM 1301 C C . TYR A 1 157 ? -27.420 -12.491 51.370 1.00 87.81 157 TYR A C 1
ATOM 1303 O O . TYR A 1 157 ? -26.891 -11.802 52.243 1.00 87.81 157 TYR A O 1
ATOM 1311 N N . MET A 1 158 ? -28.073 -13.619 51.621 1.00 89.25 158 MET A N 1
ATOM 1312 C CA . MET A 1 158 ? -28.213 -14.191 52.950 1.00 89.25 158 MET A CA 1
ATOM 1313 C C . MET A 1 158 ? -28.015 -15.701 52.883 1.00 89.25 158 MET A C 1
ATOM 1315 O O . MET A 1 158 ? -28.534 -16.349 51.973 1.00 89.25 158 MET A O 1
ATOM 1319 N N . ILE A 1 159 ? -27.284 -16.244 53.848 1.00 91.06 159 ILE A N 1
ATOM 1320 C CA . ILE A 1 159 ? -27.237 -17.674 54.125 1.00 91.06 159 ILE A CA 1
ATOM 1321 C C . ILE A 1 159 ? -2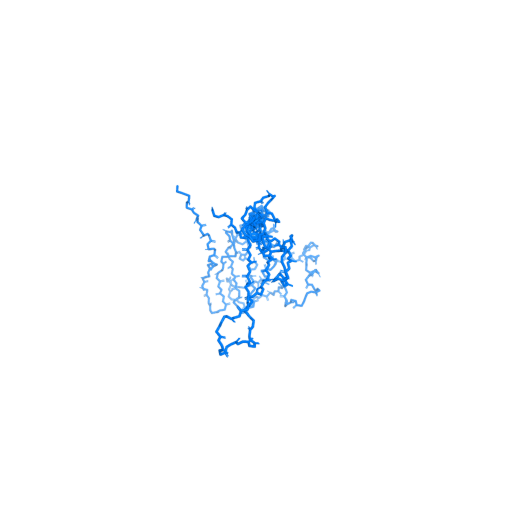7.825 -17.875 55.516 1.00 91.06 159 ILE A C 1
ATOM 1323 O O . ILE A 1 159 ? -27.378 -17.225 56.461 1.00 91.06 159 ILE A O 1
ATOM 1327 N N . TYR A 1 160 ? -28.826 -18.739 55.642 1.00 90.81 160 TYR A N 1
ATOM 1328 C CA . TYR A 1 160 ? -29.412 -19.080 56.936 1.00 90.81 160 TYR A CA 1
ATOM 1329 C C . TYR A 1 160 ? -29.463 -20.588 57.148 1.00 90.81 160 TYR A C 1
ATOM 1331 O O . TYR A 1 160 ? -29.487 -21.356 56.187 1.00 90.81 160 TYR A O 1
ATOM 1339 N N . THR A 1 161 ? -29.449 -20.989 58.411 1.00 89.19 161 THR A N 1
ATOM 1340 C CA . THR A 1 161 ? -29.470 -22.382 58.843 1.00 89.19 161 THR A CA 1
ATOM 1341 C C . THR A 1 161 ? -30.884 -22.834 59.187 1.00 89.19 161 THR A C 1
ATOM 1343 O O . THR A 1 161 ? -31.697 -22.073 59.720 1.00 89.19 161 THR A O 1
ATOM 1346 N N . GLU A 1 162 ? -31.177 -24.092 58.888 1.00 86.56 162 GLU A N 1
ATOM 1347 C CA . GLU A 1 162 ? -32.387 -24.786 59.311 1.00 86.56 162 GLU A CA 1
ATOM 1348 C C . GLU A 1 162 ? -31.997 -26.157 59.875 1.00 86.56 162 GLU A C 1
ATOM 1350 O O . GLU A 1 162 ? -31.216 -26.888 59.265 1.00 86.56 162 GLU A O 1
ATOM 1355 N N . GLU A 1 163 ? -32.478 -26.458 61.080 1.00 80.25 163 GLU A N 1
ATOM 1356 C CA . GLU A 1 163 ? -32.261 -27.747 61.740 1.00 80.25 163 GLU A CA 1
ATOM 1357 C C . GLU A 1 163 ? -33.183 -28.798 61.116 1.00 80.25 163 GLU A C 1
ATOM 1359 O O . GLU A 1 163 ? -34.342 -28.510 60.813 1.00 80.25 163 GLU A O 1
ATOM 1364 N N . MET A 1 164 ? -32.669 -30.009 60.911 1.00 78.50 164 MET A N 1
ATOM 1365 C CA . MET A 1 164 ? -33.439 -31.099 60.316 1.00 78.50 164 MET A CA 1
ATOM 1366 C C . MET A 1 164 ? -34.380 -31.714 61.359 1.00 78.50 164 MET A C 1
ATOM 1368 O O . MET A 1 164 ? -33.960 -32.065 62.458 1.00 78.50 164 MET A O 1
ATOM 1372 N N . GLU A 1 165 ? -35.659 -31.872 61.012 1.00 70.38 165 GLU A N 1
ATOM 1373 C CA . GLU A 1 165 ? -36.669 -32.450 61.917 1.00 70.38 165 GLU A CA 1
ATOM 1374 C C . GLU A 1 165 ? -36.594 -33.991 62.004 1.00 70.38 165 GLU A C 1
ATOM 1376 O O . GLU A 1 165 ? -37.141 -34.587 62.932 1.00 70.38 165 GLU A O 1
ATOM 1381 N N . ASN A 1 166 ? -35.900 -34.645 61.064 1.00 77.06 166 ASN A N 1
ATOM 1382 C CA . ASN A 1 166 ? -35.794 -36.104 60.989 1.00 77.06 166 ASN A CA 1
ATOM 1383 C C . ASN A 1 166 ? -34.796 -36.662 62.016 1.00 77.06 166 ASN A C 1
ATOM 1385 O O . ASN A 1 166 ? -33.667 -36.183 62.120 1.00 77.06 166 ASN A O 1
A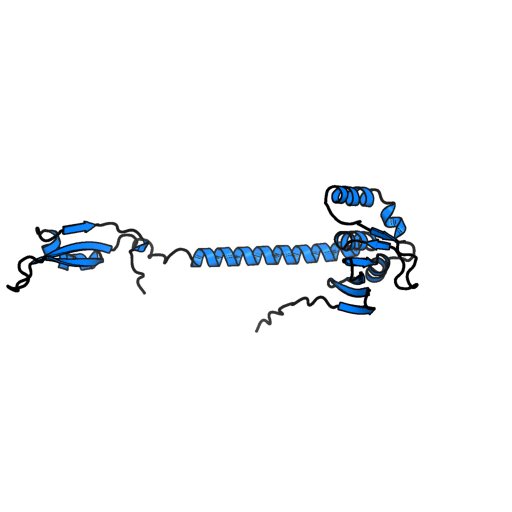TOM 1389 N N . GLU A 1 167 ? -35.178 -37.732 62.724 1.00 63.06 167 GLU A N 1
ATOM 1390 C CA . GLU A 1 167 ? -34.331 -38.374 63.746 1.00 63.06 167 GLU A CA 1
ATOM 1391 C C . GLU A 1 167 ? -33.009 -38.932 63.188 1.00 63.06 167 GLU A C 1
ATOM 1393 O O . GLU A 1 167 ? -32.028 -39.001 63.926 1.00 63.06 167 GLU A O 1
ATOM 1398 N N . GLU A 1 168 ? -32.963 -39.276 61.897 1.00 66.94 168 GLU A N 1
ATOM 1399 C CA . GLU A 1 168 ? -31.778 -39.826 61.219 1.00 66.94 168 GLU A CA 1
ATOM 1400 C C . GLU A 1 168 ? -30.727 -38.759 60.848 1.00 66.94 168 GLU A C 1
ATOM 1402 O O . GLU A 1 168 ? -29.547 -39.083 60.745 1.00 66.94 168 GLU A O 1
ATOM 1407 N N . ASP A 1 169 ? -31.123 -37.484 60.734 1.00 69.12 169 ASP A N 1
ATOM 1408 C CA . ASP A 1 169 ? -30.267 -36.371 60.283 1.00 69.12 169 ASP A CA 1
ATOM 1409 C C . ASP A 1 169 ? -30.025 -35.324 61.386 1.00 69.12 169 ASP A C 1
ATOM 1411 O O . ASP A 1 169 ? -29.672 -34.178 61.103 1.00 69.12 169 ASP A O 1
ATOM 1415 N N . ARG A 1 170 ? -30.209 -35.701 62.659 1.00 66.06 170 ARG A N 1
ATOM 1416 C CA . ARG A 1 170 ? -30.136 -34.782 63.813 1.00 66.06 170 ARG A CA 1
ATOM 1417 C C . ARG A 1 170 ? -28.820 -34.008 63.935 1.00 66.06 170 ARG A C 1
ATOM 1419 O O . ARG A 1 170 ? -28.814 -32.920 64.504 1.00 66.06 170 ARG A O 1
ATOM 1426 N N . ASP A 1 171 ? -27.733 -34.558 63.401 1.00 76.25 171 ASP A N 1
ATOM 1427 C CA . ASP A 1 171 ? -26.400 -33.945 63.426 1.00 76.25 171 ASP A CA 1
ATOM 1428 C C . ASP A 1 171 ? -26.115 -33.068 62.186 1.00 76.25 171 ASP A C 1
ATOM 1430 O O . ASP A 1 171 ? -25.025 -32.505 62.057 1.00 76.25 171 ASP A O 1
ATOM 1434 N N . MET A 1 172 ? -27.071 -32.939 61.258 1.00 79.50 172 MET A N 1
ATOM 1435 C CA . MET A 1 172 ? -26.933 -32.146 60.035 1.00 79.50 172 MET A CA 1
ATOM 1436 C C . MET A 1 172 ? -27.721 -30.834 60.112 1.00 79.50 172 MET A C 1
ATOM 1438 O O . MET A 1 172 ? -28.825 -30.759 60.646 1.00 79.50 172 MET A O 1
ATOM 1442 N N . VAL A 1 173 ? -27.158 -29.781 59.515 1.00 81.81 173 VAL A N 1
ATOM 1443 C CA . VAL A 1 173 ? -27.792 -28.461 59.407 1.00 81.81 173 VAL A CA 1
ATOM 1444 C C . VAL A 1 173 ? -27.919 -28.097 57.933 1.00 81.81 173 VAL A C 1
ATOM 1446 O O . VAL A 1 173 ? -26.929 -28.102 57.198 1.00 81.81 173 VAL A O 1
ATOM 1449 N N . MET A 1 174 ? -29.128 -27.749 57.492 1.00 84.12 174 MET A N 1
ATOM 1450 C CA . MET A 1 174 ? -29.369 -27.297 56.126 1.00 84.12 174 MET A CA 1
ATOM 1451 C C . MET A 1 174 ? -29.001 -25.819 55.984 1.00 84.12 174 MET A C 1
ATOM 1453 O O . MET A 1 174 ? -29.447 -24.976 56.761 1.00 84.12 174 MET A O 1
ATOM 1457 N N . LEU A 1 175 ? -28.200 -25.493 54.968 1.00 89.62 175 LEU A N 1
ATOM 1458 C CA . LEU A 1 175 ? -27.849 -24.116 54.624 1.00 89.62 175 LEU A CA 1
ATOM 1459 C C . LEU A 1 175 ? -28.670 -23.639 53.428 1.00 89.62 175 LEU A C 1
ATOM 1461 O O . LEU A 1 175 ? -28.509 -24.120 52.307 1.00 89.62 175 LEU A O 1
ATOM 1465 N N . HIS A 1 176 ? -29.498 -22.626 53.657 1.00 88.81 176 HIS A N 1
ATOM 1466 C CA . HIS A 1 176 ? -30.274 -21.962 52.618 1.00 88.81 176 HIS A CA 1
ATOM 1467 C C . HIS A 1 176 ? -29.533 -20.747 52.094 1.00 88.81 176 HIS A C 1
ATOM 1469 O O . HIS A 1 176 ? -29.326 -19.773 52.814 1.00 88.81 176 HIS A O 1
ATOM 1475 N N . LEU A 1 177 ? -29.170 -20.784 50.816 1.00 89.38 177 LEU A N 1
ATOM 1476 C CA . LEU A 1 177 ? -28.480 -19.703 50.124 1.00 89.38 177 LEU A CA 1
ATOM 1477 C C . LEU A 1 177 ? -29.486 -18.889 49.318 1.00 89.38 177 LEU A C 1
ATOM 1479 O O . LEU A 1 177 ? -30.049 -19.368 48.334 1.00 89.38 177 LEU A O 1
ATOM 1483 N N . VAL A 1 178 ? -29.711 -17.639 49.722 1.00 87.25 178 VAL A N 1
ATOM 1484 C CA . VAL A 1 178 ? -30.748 -16.801 49.122 1.00 87.25 178 VAL A CA 1
ATOM 1485 C C . VAL A 1 178 ? -30.195 -15.453 48.679 1.00 87.25 178 VAL A C 1
ATOM 1487 O O . VAL A 1 178 ? -29.565 -14.715 49.434 1.00 87.25 178 VAL A O 1
ATOM 1490 N N . ARG A 1 179 ? -30.515 -15.088 47.436 1.00 84.06 179 ARG A N 1
ATOM 1491 C CA . ARG A 1 179 ? -30.337 -13.740 46.894 1.00 84.06 179 ARG A CA 1
ATOM 1492 C C . ARG A 1 179 ? -31.710 -13.115 46.655 1.00 84.06 179 ARG A C 1
ATOM 1494 O O . ARG A 1 179 ? -32.485 -13.642 45.861 1.00 84.06 179 ARG A O 1
ATOM 1501 N N . ARG A 1 180 ? -32.019 -11.987 47.301 1.00 83.44 180 ARG A N 1
ATOM 1502 C CA . ARG A 1 180 ? -33.311 -11.284 47.151 1.00 83.44 180 ARG A CA 1
ATOM 1503 C C . ARG A 1 180 ? -33.129 -9.821 46.786 1.00 83.44 180 ARG A C 1
ATOM 1505 O O . ARG A 1 180 ? -32.139 -9.202 47.163 1.00 83.44 180 ARG A O 1
ATOM 1512 N N . ASN A 1 181 ? -34.116 -9.270 46.084 1.00 83.44 181 ASN A N 1
ATOM 1513 C CA . ASN A 1 181 ? -34.210 -7.834 45.848 1.00 83.44 181 ASN A CA 1
ATOM 1514 C C . ASN A 1 181 ? -34.561 -7.113 47.163 1.00 83.44 181 ASN A C 1
ATOM 1516 O O . ASN A 1 181 ? -35.341 -7.645 47.958 1.00 83.44 181 ASN A O 1
ATOM 1520 N N . ASN A 1 182 ? -34.055 -5.894 47.359 1.00 81.56 182 ASN A N 1
ATOM 1521 C CA . ASN A 1 182 ? -34.326 -5.033 48.512 1.00 81.56 182 ASN A CA 1
ATOM 1522 C C . ASN A 1 182 ? -35.826 -4.894 48.807 1.00 81.56 182 ASN A C 1
ATOM 1524 O O . ASN A 1 182 ? -36.214 -4.909 49.971 1.00 81.56 182 ASN A O 1
ATOM 1528 N N . LYS A 1 183 ? -36.671 -4.824 47.769 1.00 82.50 183 LYS A N 1
ATOM 1529 C CA . LYS A 1 183 ? -38.134 -4.729 47.910 1.00 82.50 183 LYS A CA 1
ATOM 1530 C C . LYS A 1 183 ? -38.770 -6.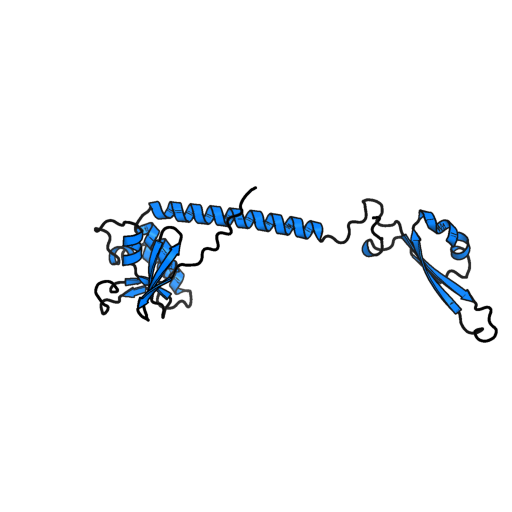001 48.480 1.00 82.50 183 LYS A C 1
ATOM 1532 O O . LYS A 1 183 ? -39.719 -5.915 49.245 1.00 82.50 183 LYS A O 1
ATOM 1537 N N . SER A 1 184 ? -38.237 -7.167 48.117 1.00 82.06 184 SER A N 1
ATOM 1538 C CA . SER A 1 184 ? -38.744 -8.488 48.528 1.00 82.06 184 SER A CA 1
ATOM 1539 C C . SER A 1 184 ? -38.062 -9.049 49.778 1.00 82.06 184 SER A C 1
ATOM 1541 O O . SER A 1 184 ? -38.390 -10.137 50.231 1.00 82.06 184 SER A O 1
ATOM 1543 N N . PHE A 1 185 ? -37.067 -8.350 50.330 1.00 83.88 185 PHE A N 1
ATOM 1544 C CA . PHE A 1 185 ? -36.302 -8.867 51.467 1.00 83.88 185 PHE A CA 1
ATOM 1545 C C . PHE A 1 185 ? -37.122 -8.913 52.766 1.00 83.88 185 PHE A C 1
ATOM 1547 O O . PHE A 1 185 ? -36.735 -9.588 53.716 1.00 83.88 185 PHE A O 1
ATOM 1554 N N . TYR A 1 186 ? -38.267 -8.227 52.813 1.00 81.12 186 TYR A N 1
ATOM 1555 C CA . TYR A 1 186 ? -39.121 -8.182 53.998 1.00 81.12 186 TYR A CA 1
ATOM 1556 C C . TYR A 1 186 ? -39.600 -9.576 54.441 1.00 81.12 186 TYR A C 1
ATOM 1558 O O . TYR A 1 186 ? -39.688 -9.831 55.641 1.00 81.12 186 TYR A O 1
ATOM 1566 N N . ASP A 1 187 ? -39.794 -10.502 53.497 1.00 79.12 187 ASP A N 1
ATOM 1567 C CA . ASP A 1 187 ? -40.190 -11.891 53.776 1.00 79.12 187 ASP A CA 1
ATOM 1568 C C . ASP A 1 187 ? -39.146 -12.635 54.627 1.00 79.12 187 ASP A C 1
ATOM 1570 O O . ASP A 1 187 ? -39.477 -13.492 55.444 1.00 79.12 187 ASP A O 1
ATOM 1574 N N . LEU A 1 188 ? -37.873 -12.258 54.484 1.00 83.44 188 LEU A N 1
ATOM 1575 C CA . LEU A 1 188 ? -36.742 -12.835 55.209 1.00 83.44 188 LEU A CA 1
ATOM 1576 C C . LEU A 1 188 ? -36.372 -12.043 56.467 1.00 83.44 188 LEU A C 1
ATOM 1578 O O . LEU A 1 188 ? -35.473 -12.452 57.199 1.00 83.44 188 LEU A O 1
ATOM 1582 N N . ALA A 1 189 ? -37.059 -10.936 56.766 1.00 82.75 189 ALA A N 1
ATOM 1583 C CA . ALA A 1 189 ? -36.708 -10.058 57.882 1.00 82.75 189 ALA A CA 1
ATOM 1584 C C . ALA A 1 189 ? -36.791 -10.756 59.249 1.00 82.75 189 ALA A C 1
ATOM 1586 O O . ALA A 1 189 ? -36.041 -10.408 60.160 1.00 82.75 189 ALA A O 1
ATOM 1587 N N . LYS A 1 190 ? -37.688 -11.743 59.391 1.00 85.25 190 LYS A N 1
ATOM 1588 C CA . LYS A 1 190 ? -37.803 -12.564 60.606 1.00 85.25 190 LYS A CA 1
ATOM 1589 C C . LYS A 1 190 ? -36.563 -13.438 60.809 1.00 85.25 190 LYS A C 1
ATOM 1591 O O . LYS A 1 190 ? -36.014 -13.448 61.901 1.00 85.25 190 LYS A O 1
ATOM 1596 N N . ILE A 1 191 ? -36.104 -14.103 59.746 1.00 85.94 191 ILE A N 1
ATOM 1597 C CA . ILE A 1 191 ? -34.917 -14.972 59.769 1.00 85.94 191 ILE A CA 1
ATOM 1598 C C . ILE A 1 191 ? -33.652 -14.132 59.950 1.00 85.94 191 ILE A C 1
ATOM 1600 O O . ILE A 1 191 ? -32.812 -14.455 60.781 1.00 85.94 191 ILE A O 1
ATOM 1604 N N . TYR A 1 192 ? -33.558 -13.005 59.241 1.00 83.94 192 TYR A N 1
ATOM 1605 C CA . TYR A 1 192 ? -32.445 -12.060 59.337 1.00 83.94 192 TYR A CA 1
ATOM 1606 C C . TYR A 1 192 ? -32.172 -11.585 60.776 1.00 83.94 192 TYR A C 1
ATOM 1608 O O . TYR A 1 192 ? -31.017 -11.401 61.149 1.00 83.94 192 TYR A O 1
ATOM 1616 N N . LYS A 1 193 ? -33.232 -11.395 61.575 1.00 86.88 193 LYS A N 1
ATOM 1617 C CA . LYS A 1 193 ? -33.162 -10.966 62.983 1.00 86.88 193 LYS A CA 1
ATOM 1618 C C . LYS A 1 193 ? -33.011 -12.118 63.984 1.00 86.88 193 LYS A C 1
ATOM 1620 O O . LYS A 1 193 ? -33.031 -11.861 65.182 1.00 86.88 193 LYS A O 1
ATOM 1625 N N . SER A 1 194 ? -32.931 -13.358 63.512 1.00 86.75 194 SER A N 1
ATOM 1626 C CA . SER A 1 194 ? -32.820 -14.552 64.352 1.00 86.75 194 SER A CA 1
ATOM 1627 C C . SER A 1 194 ? -31.409 -15.130 64.317 1.00 86.75 194 SER A C 1
ATOM 1629 O O . SER A 1 194 ? -30.655 -14.869 63.379 1.00 86.75 194 SER A O 1
ATOM 1631 N N . ASP A 1 195 ? -31.103 -16.005 65.273 1.00 85.00 195 ASP A N 1
ATOM 1632 C CA . ASP A 1 195 ? -29.817 -16.715 65.347 1.00 85.00 195 ASP A CA 1
ATOM 1633 C C . ASP A 1 195 ? -29.605 -17.712 64.194 1.00 85.00 195 ASP A C 1
ATOM 1635 O O . ASP A 1 195 ? -28.502 -18.209 63.987 1.00 85.00 195 ASP A O 1
ATOM 1639 N N . ARG A 1 196 ? -30.646 -17.964 63.385 1.00 85.94 196 ARG A N 1
ATOM 1640 C CA . ARG A 1 196 ? -30.551 -18.759 62.151 1.00 85.94 196 ARG A CA 1
ATOM 1641 C C . ARG A 1 196 ? -29.796 -18.036 61.038 1.00 85.94 196 ARG A C 1
ATOM 1643 O O . ARG A 1 196 ? -29.423 -18.654 60.047 1.00 85.94 196 ARG A O 1
ATOM 1650 N N . ASN A 1 197 ? -29.608 -16.721 61.135 1.00 88.69 197 ASN A N 1
ATOM 1651 C CA . ASN A 1 197 ? -28.864 -15.969 60.133 1.00 88.69 197 ASN A CA 1
ATOM 1652 C C . ASN A 1 197 ? -27.361 -16.237 60.272 1.00 88.69 197 ASN A C 1
ATOM 1654 O O . ASN A 1 197 ? -26.708 -15.722 61.176 1.00 88.69 197 ASN A O 1
ATOM 1658 N N . TRP A 1 198 ? -26.811 -17.014 59.344 1.00 89.12 198 TRP A N 1
ATOM 1659 C CA . TRP A 1 198 ? -25.405 -17.401 59.371 1.00 89.12 198 TRP A CA 1
ATOM 1660 C C . TRP A 1 198 ? -24.504 -16.402 58.639 1.00 89.12 198 TRP A C 1
ATOM 1662 O O . TRP A 1 198 ? -23.394 -16.111 59.081 1.00 89.12 198 TRP A O 1
ATOM 1672 N N . PHE A 1 199 ? -24.974 -15.843 57.523 1.00 89.50 199 PHE A N 1
ATOM 1673 C CA . PHE A 1 199 ? -24.230 -14.846 56.759 1.00 89.50 199 PHE A CA 1
ATOM 1674 C C . PHE A 1 199 ? -25.166 -13.858 56.077 1.00 89.50 199 PHE A C 1
ATOM 1676 O O . PHE A 1 199 ? -26.134 -14.249 55.431 1.00 89.50 199 PHE A O 1
ATOM 1683 N N . TYR A 1 200 ? -24.817 -12.574 56.120 1.00 89.19 200 TYR A N 1
ATOM 1684 C CA . TYR A 1 200 ? -25.571 -11.524 55.449 1.00 89.19 200 TYR A CA 1
ATOM 1685 C C . TYR A 1 200 ? -24.650 -10.491 54.806 1.00 89.19 200 TYR A C 1
ATOM 1687 O O . TYR A 1 200 ? -23.714 -9.995 55.434 1.00 89.19 200 TYR A O 1
ATOM 1695 N N . ARG A 1 201 ? -24.938 -10.132 53.551 1.00 86.06 201 ARG A N 1
ATOM 1696 C CA . ARG A 1 201 ? -24.213 -9.086 52.826 1.00 86.06 201 ARG A CA 1
ATOM 1697 C C . ARG A 1 201 ? -25.156 -8.198 52.027 1.00 86.06 201 ARG A C 1
ATOM 1699 O O . ARG A 1 201 ? -25.860 -8.649 51.120 1.00 86.06 201 ARG A O 1
ATOM 1706 N N . GLU A 1 202 ? -25.094 -6.907 52.332 1.00 85.38 202 GLU A N 1
ATOM 1707 C CA . GLU A 1 202 ? -25.675 -5.843 51.513 1.00 85.38 202 GLU A CA 1
ATOM 1708 C C . GLU A 1 202 ? -24.657 -5.299 50.507 1.00 85.38 202 GLU A C 1
ATOM 1710 O O . GLU A 1 202 ? -23.460 -5.583 50.593 1.00 85.38 202 GLU A O 1
ATOM 1715 N N . ASN A 1 203 ? -25.134 -4.470 49.573 1.00 78.44 203 ASN A N 1
ATOM 1716 C CA . ASN A 1 203 ? -24.297 -3.774 48.593 1.00 78.44 203 ASN A CA 1
ATOM 1717 C C . ASN A 1 203 ? -23.447 -4.742 47.757 1.00 78.44 203 ASN A C 1
ATOM 1719 O O . ASN A 1 203 ? -22.229 -4.588 47.642 1.00 78.44 203 ASN A O 1
ATOM 1723 N N . LEU A 1 204 ? -24.097 -5.768 47.202 1.00 79.88 204 LEU A N 1
ATOM 1724 C CA . LEU A 1 204 ? -23.427 -6.737 46.341 1.00 79.88 204 LEU A CA 1
ATOM 1725 C C . LEU A 1 204 ? -22.783 -6.050 45.120 1.00 79.88 204 LEU A C 1
ATOM 1727 O O . LEU A 1 204 ? -23.285 -5.021 44.662 1.00 79.88 204 LEU A O 1
ATOM 1731 N N . PRO A 1 205 ? -21.686 -6.612 44.577 1.00 72.50 205 PRO A N 1
ATOM 1732 C CA . PRO A 1 205 ? -21.075 -6.111 43.350 1.00 72.50 205 PRO A CA 1
ATOM 1733 C C . PRO A 1 205 ? -22.072 -6.064 42.186 1.00 72.50 205 PRO A C 1
ATOM 1735 O O . PRO A 1 205 ? -22.937 -6.931 42.077 1.00 72.50 205 PRO A O 1
ATOM 1738 N N . ILE A 1 206 ? -21.891 -5.110 41.267 1.00 69.56 206 ILE A N 1
ATOM 1739 C CA . ILE A 1 206 ? -22.774 -4.889 40.102 1.00 69.56 206 ILE A CA 1
ATOM 1740 C C . ILE A 1 206 ? -22.934 -6.164 39.256 1.00 69.56 206 ILE A C 1
ATOM 1742 O O . ILE A 1 206 ? -24.017 -6.443 38.751 1.00 69.56 206 ILE A O 1
ATOM 1746 N N . SER A 1 207 ? -21.888 -6.992 39.166 1.00 66.31 207 SER A N 1
ATOM 1747 C CA . SER A 1 207 ? -21.912 -8.286 38.470 1.00 66.31 207 SER A CA 1
ATOM 1748 C C . SER A 1 207 ? -22.924 -9.294 39.036 1.00 66.31 207 SER A C 1
ATOM 1750 O O . SER A 1 207 ? -23.312 -10.227 38.332 1.00 66.31 207 SER A O 1
ATOM 1752 N N . MET A 1 208 ? -23.355 -9.112 40.288 1.00 68.69 208 MET A N 1
ATOM 1753 C CA . MET A 1 208 ? -24.295 -9.980 41.002 1.00 68.69 208 MET A CA 1
ATOM 1754 C C . MET A 1 208 ? -25.749 -9.497 40.911 1.00 68.69 208 MET A C 1
ATOM 1756 O O . MET A 1 208 ? -26.643 -10.189 41.413 1.00 68.69 208 MET A O 1
ATOM 1760 N N . THR A 1 209 ? -25.992 -8.355 40.263 1.00 68.56 209 THR A N 1
ATOM 1761 C CA . THR A 1 209 ? -27.327 -7.807 40.012 1.00 68.56 209 THR A CA 1
ATOM 1762 C C . THR A 1 209 ? -27.873 -8.370 38.688 1.00 68.56 209 THR A C 1
ATOM 1764 O O . THR A 1 209 ? -27.237 -8.204 37.648 1.00 68.56 209 THR A O 1
ATOM 1767 N N . PRO A 1 210 ? -29.017 -9.084 38.698 1.00 63.75 210 PRO A N 1
ATOM 1768 C CA . PRO A 1 210 ? -29.699 -9.535 37.485 1.00 63.75 210 PRO A CA 1
ATOM 1769 C C . PRO A 1 210 ? -30.100 -8.365 36.582 1.00 63.75 210 PRO A C 1
ATOM 1771 O O . PRO A 1 210 ? -30.448 -7.295 37.085 1.00 63.75 210 PRO A O 1
ATOM 1774 N N . ASN A 1 211 ? -30.118 -8.599 35.267 1.00 58.12 211 ASN A N 1
ATOM 1775 C CA . ASN A 1 211 ? -30.861 -7.726 34.362 1.00 58.12 211 ASN A CA 1
ATOM 1776 C C . ASN A 1 211 ? -32.348 -7.833 34.707 1.00 58.12 211 ASN A C 1
ATOM 1778 O O . ASN A 1 211 ? -32.848 -8.924 34.977 1.00 58.12 211 ASN A O 1
ATOM 1782 N N . GLU A 1 212 ? -33.031 -6.698 34.721 1.00 56.78 212 GLU A N 1
ATOM 1783 C CA . GLU A 1 212 ? -34.476 -6.704 34.548 1.00 56.78 212 GLU A CA 1
ATOM 1784 C C . GLU A 1 212 ? -34.705 -6.736 33.035 1.00 56.78 212 GLU A C 1
ATOM 1786 O O . GLU A 1 212 ? -34.224 -5.832 32.347 1.00 56.78 212 GLU A O 1
ATOM 1791 N N . ASP A 1 213 ? -35.307 -7.818 32.537 1.00 48.94 213 ASP A N 1
ATOM 17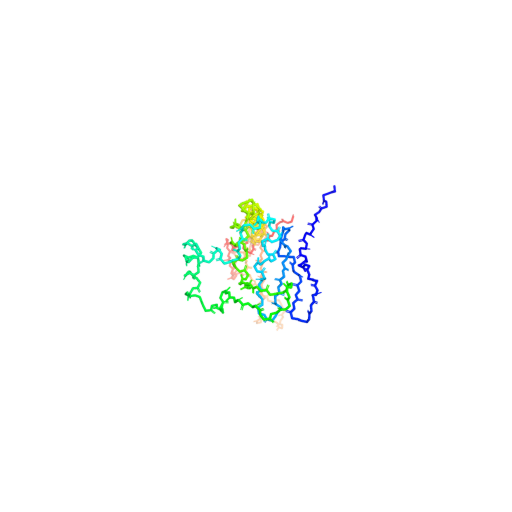92 C CA . ASP A 1 213 ? -35.774 -7.922 31.147 1.00 48.94 213 ASP A CA 1
ATOM 1793 C C . ASP A 1 213 ? -36.971 -6.988 30.900 1.00 48.94 213 ASP A C 1
ATOM 1795 O O . ASP A 1 213 ? -37.802 -6.827 31.830 1.00 48.94 213 ASP A O 1
#

Radius of gyration: 36.45 Å; chains: 1; bounding box: 61×54×91 Å

pLDDT: mean 82.92, std 14.62, range [33.06, 96.75]

Organism: Trichomonas vaginalis (strain ATCC PRA-98 / G3) (NCBI:txid412133)

Sequence (213 aa):
MSTSENTTTAIVHEAISEEYEYIQFNKQLRLIRSVKDDMYQMQSILTACFAPDTKKPQDWFELNSTHELLSEFEHVELKKMYQDRQNLPSHLKGIYVHKFLASSIAMWASPRYAIYILMLLDELCTKQREDMMKEDKNIQKRIPRSVPKGKEKNYKYMIYTEEMENEEDRDMVMLHLVRRNNKSFYDLAKIYKSDRNWFYRENLPISMTPNED

Foldseek 3Di:
DDDDPPPPPPFDWADPDPQWIFTCLDPQATFIAGPVQGWTALVSLLVSLVFDPVDDPVVLVVDPVSVVVVVVCVPPPDDDQKDAAQVDPPVPGGMIGHPVCSQVSNCVRPVVSVVVVVVVVVVVVVVVVVVVVVVVVVVVVVPPQPAPPPCQFQKKWWWFWDQDPDPVQRVDIDIDTDIDGPVPCVVCVVRCPDPRTPDIDTRDGSNPGDDDD

InterPro domains:
  IPR017880 KilA, N-terminal [PS51301] (19-124)
  IPR018004 KilA/APSES-type HTH, DNA-binding [PF04383] (23-125)
  IPR018004 KilA/APSES-type HTH, DNA-binding [SM01252] (28-127)

Secondary structure (DSSP, 8-state):
------------EEESSSSEEEEE-SSS-EEEEETTTTEEEHHHHHHHTT--TT--HHHHHT-HHHHHHHHHHHTS----SEEEETTS-TTT-EEEEEHHHHHHHHHHH-THHHHHHHHHHHHHHHHHHHHHHHHHHHHHHHSS--PPTT-TT-EEEEEEEEE--SGGGTT-EEEEEEEEETTTGGGGHHHHTSTTEEEEE-S--GGGSPP--